Protein AF-A0AAX3EG12-F1 (afdb_monomer_lite)

Structure (mmCIF, N/CA/C/O backbone):
data_AF-A0AAX3EG12-F1
#
_entry.id   AF-A0AAX3EG12-F1
#
loop_
_atom_site.group_PDB
_atom_site.id
_atom_site.type_symbol
_atom_site.label_atom_id
_atom_site.label_alt_id
_atom_site.label_comp_id
_atom_site.label_asym_id
_atom_site.label_entity_id
_atom_site.label_seq_id
_atom_site.pdbx_PDB_ins_code
_atom_site.Cartn_x
_atom_site.Cartn_y
_atom_site.Cartn_z
_atom_site.occupancy
_atom_site.B_iso_or_equiv
_atom_site.auth_seq_id
_atom_site.auth_comp_id
_atom_site.auth_asym_id
_atom_site.auth_atom_id
_atom_site.pdbx_PDB_model_num
ATOM 1 N N . MET A 1 1 ? -74.684 -65.378 110.379 1.00 29.39 1 MET A N 1
ATOM 2 C CA . MET A 1 1 ? -74.566 -65.754 108.962 1.00 29.39 1 MET A CA 1
ATOM 3 C C . MET A 1 1 ? -74.438 -64.482 108.146 1.00 29.39 1 MET A C 1
ATOM 5 O O . MET A 1 1 ? -75.342 -63.662 108.173 1.00 29.39 1 MET A O 1
ATOM 9 N N . ASP A 1 2 ? -73.259 -64.365 107.542 1.00 30.59 2 ASP A N 1
ATOM 10 C CA . ASP A 1 2 ? -72.968 -63.877 106.191 1.00 30.59 2 ASP A CA 1
ATOM 11 C C . ASP A 1 2 ? -72.867 -62.386 105.816 1.00 30.59 2 ASP A C 1
ATOM 13 O O . ASP A 1 2 ? -73.639 -61.515 106.205 1.00 30.59 2 ASP A O 1
ATOM 17 N N . LEU A 1 3 ? -71.789 -62.188 105.045 1.00 34.06 3 LEU A N 1
ATOM 18 C CA . LEU A 1 3 ? -71.061 -61.022 104.549 1.00 34.06 3 LEU A CA 1
ATOM 19 C C . LEU A 1 3 ? -71.647 -60.371 103.269 1.00 34.06 3 LEU A C 1
ATOM 21 O O . LEU A 1 3 ? -72.120 -61.077 102.389 1.00 34.06 3 LEU A O 1
ATOM 25 N N . ILE A 1 4 ? -71.415 -59.045 103.166 1.00 44.19 4 ILE A N 1
ATOM 26 C CA . ILE A 1 4 ? -70.932 -58.209 102.023 1.00 44.19 4 ILE A CA 1
ATOM 27 C C . ILE A 1 4 ? -71.766 -58.130 100.710 1.00 44.19 4 ILE A C 1
ATOM 29 O O . ILE A 1 4 ? -72.061 -59.142 100.095 1.00 44.19 4 ILE A O 1
ATOM 33 N N . VAL A 1 5 ? -72.049 -56.904 100.215 1.00 36.41 5 VAL A N 1
ATOM 34 C CA . VAL A 1 5 ? -71.423 -56.201 99.045 1.00 36.41 5 VAL A CA 1
ATOM 35 C C . VAL A 1 5 ? -72.085 -54.815 98.844 1.00 36.41 5 VAL A C 1
ATOM 37 O O . VAL A 1 5 ? -73.297 -54.663 98.958 1.00 36.41 5 VAL A O 1
ATOM 40 N N . CYS A 1 6 ? -71.251 -53.807 98.559 1.00 49.12 6 CYS A N 1
ATOM 41 C CA . CYS A 1 6 ? -71.551 -52.395 98.291 1.00 49.12 6 CYS A CA 1
ATOM 42 C C . CYS A 1 6 ? -72.374 -52.122 97.011 1.00 49.12 6 CYS A C 1
ATOM 44 O O . CYS A 1 6 ? -72.254 -52.843 96.025 1.00 49.12 6 CYS A O 1
ATOM 46 N N . GLY A 1 7 ? -73.081 -50.984 96.980 1.00 33.88 7 GLY A N 1
ATOM 47 C CA . GLY A 1 7 ? -73.606 -50.357 95.759 1.00 33.88 7 GLY A CA 1
ATOM 48 C C . GLY A 1 7 ? -73.860 -48.859 95.973 1.00 33.88 7 GLY A C 1
ATOM 49 O O . GLY A 1 7 ? -74.719 -48.483 96.763 1.00 33.88 7 GLY A O 1
ATOM 50 N N . GLU A 1 8 ? -73.056 -48.021 95.322 1.00 47.91 8 GLU A N 1
ATOM 51 C CA . GLU A 1 8 ? -72.995 -46.555 95.424 1.00 47.91 8 GLU A CA 1
ATOM 52 C C . GLU A 1 8 ? -74.201 -45.843 94.776 1.00 47.91 8 GLU A C 1
ATOM 54 O O . GLU A 1 8 ? -74.628 -46.257 93.703 1.00 47.91 8 GLU A O 1
ATOM 59 N N . ALA A 1 9 ? -74.686 -44.731 95.361 1.00 37.69 9 ALA A N 1
ATOM 60 C CA . ALA A 1 9 ? -75.048 -43.491 94.641 1.00 37.69 9 ALA A CA 1
ATOM 61 C C . ALA A 1 9 ? -75.643 -42.401 95.563 1.00 37.69 9 ALA A C 1
ATOM 63 O O . ALA A 1 9 ? -76.529 -42.656 96.372 1.00 37.69 9 ALA A O 1
ATOM 64 N N . LEU A 1 10 ? -75.203 -41.160 95.314 1.00 37.22 10 LEU A N 1
ATOM 65 C CA . LEU A 1 10 ? -75.724 -39.859 95.768 1.00 37.22 10 LEU A CA 1
ATOM 66 C C . LEU A 1 10 ? -75.307 -39.314 97.151 1.00 37.22 10 LEU A C 1
ATOM 68 O O . LEU A 1 10 ? -76.121 -38.922 97.982 1.00 37.22 10 LEU A O 1
ATOM 72 N N . TRP A 1 11 ? -73.997 -39.133 97.326 1.00 37.66 11 TRP A N 1
ATOM 73 C CA . TRP A 1 11 ? -73.447 -38.085 98.192 1.00 37.66 11 TRP A CA 1
ATOM 74 C C . TRP A 1 11 ? -73.064 -36.871 97.333 1.00 37.66 11 TRP A C 1
ATOM 76 O O . TRP A 1 11 ? -72.016 -36.868 96.693 1.00 37.66 11 TRP A O 1
ATOM 86 N N . ILE A 1 12 ? -73.896 -35.827 97.317 1.00 40.25 12 ILE A N 1
ATOM 87 C CA . ILE A 1 12 ? -73.492 -34.481 96.877 1.00 40.25 12 ILE A CA 1
ATOM 88 C C . ILE A 1 12 ? -73.656 -33.573 98.094 1.00 40.25 12 ILE A C 1
ATOM 90 O O . ILE A 1 12 ? -74.728 -33.034 98.353 1.00 40.25 12 ILE A O 1
ATOM 94 N N . SER A 1 13 ? -72.598 -33.469 98.897 1.00 43.72 13 SER A N 1
ATOM 95 C CA . SER A 1 13 ? -72.499 -32.458 99.944 1.00 43.72 13 SER A CA 1
ATOM 96 C C . SER A 1 13 ? -72.138 -31.111 99.310 1.00 43.72 13 SER A C 1
ATOM 98 O O . SER A 1 13 ? -71.388 -31.041 98.337 1.00 43.72 13 SER A O 1
ATOM 100 N N . CYS A 1 14 ? -72.655 -30.017 99.871 1.00 47.66 14 CYS A N 1
ATOM 101 C CA . CYS A 1 14 ? -72.509 -28.644 99.370 1.00 47.66 14 CYS A CA 1
ATOM 102 C C . CYS A 1 14 ? -71.057 -28.134 99.184 1.00 47.66 14 CYS A C 1
ATOM 104 O O . CYS A 1 14 ? -70.872 -27.019 98.704 1.00 47.66 14 CYS A O 1
ATOM 106 N N . GLY A 1 15 ? -70.027 -28.913 99.539 1.00 49.75 15 GLY A N 1
ATOM 107 C CA . GLY A 1 15 ? -68.614 -28.552 99.374 1.00 49.75 15 GLY A CA 1
ATOM 108 C C . GLY A 1 15 ? -67.999 -28.947 98.024 1.00 49.75 15 GLY A C 1
ATOM 109 O O . GLY A 1 15 ? -67.157 -28.217 97.503 1.00 49.75 15 GLY A O 1
ATOM 110 N N . THR A 1 16 ? -68.429 -30.055 97.409 1.00 53.25 16 THR A N 1
ATOM 111 C CA . THR A 1 16 ? -67.869 -30.524 96.123 1.00 53.25 16 THR A CA 1
ATOM 112 C C . THR A 1 16 ? -68.337 -29.691 94.936 1.00 53.25 16 THR A C 1
ATOM 114 O O . THR A 1 16 ? -67.589 -29.528 93.977 1.00 53.25 16 THR A O 1
ATOM 117 N N . TRP A 1 17 ? -69.529 -29.093 95.012 1.00 52.09 17 TRP A N 1
ATOM 118 C CA . TRP A 1 17 ? -70.040 -28.210 93.961 1.00 52.09 17 TRP A CA 1
ATOM 119 C C . TRP A 1 17 ? -69.199 -26.932 93.833 1.00 52.09 17 TRP A C 1
ATOM 121 O O . TRP A 1 17 ? -68.764 -26.585 92.740 1.00 52.09 17 TRP A O 1
ATOM 131 N N . VAL A 1 18 ? -68.879 -26.270 94.951 1.00 53.31 18 VAL A N 1
ATOM 132 C CA . VAL A 1 18 ? -68.049 -25.049 94.955 1.00 53.31 18 VAL A CA 1
ATOM 133 C C . VAL A 1 18 ? -66.608 -25.349 94.526 1.00 53.31 18 VAL A C 1
ATOM 135 O O . VAL A 1 18 ? -66.025 -24.578 93.768 1.00 53.31 18 VAL A O 1
ATOM 138 N N . ALA A 1 19 ? -66.052 -26.496 94.933 1.00 54.53 19 ALA A N 1
ATOM 139 C CA . ALA A 1 19 ? -64.732 -26.943 94.484 1.00 54.53 19 ALA A CA 1
ATOM 140 C C . ALA A 1 19 ? -64.692 -27.244 92.971 1.00 54.53 19 ALA A C 1
ATOM 142 O O . ALA A 1 19 ? -63.722 -26.891 92.301 1.00 54.53 19 ALA A O 1
ATOM 143 N N . MET A 1 20 ? -65.763 -27.824 92.413 1.00 57.31 20 MET A N 1
ATOM 144 C CA . MET A 1 20 ? -65.896 -28.061 90.972 1.00 57.31 20 MET A CA 1
ATOM 145 C C . MET A 1 20 ? -65.981 -26.743 90.190 1.00 57.31 20 MET A C 1
ATOM 147 O O . MET A 1 20 ? -65.304 -26.594 89.173 1.00 57.31 20 MET A O 1
ATOM 151 N N . TRP A 1 21 ? -66.749 -25.760 90.672 1.00 56.12 21 TRP A N 1
ATOM 152 C CA . TRP A 1 21 ? -66.841 -24.442 90.035 1.00 56.12 21 TRP A CA 1
ATOM 153 C C . TRP A 1 21 ? -65.531 -23.652 90.124 1.00 56.12 21 TRP A C 1
ATOM 155 O O . TRP A 1 21 ? -65.115 -23.096 89.112 1.00 56.12 21 TRP A O 1
ATOM 165 N N . ASN A 1 22 ? -64.828 -23.668 91.261 1.00 56.59 22 ASN A N 1
ATOM 166 C CA . ASN A 1 22 ? -63.519 -23.013 91.380 1.00 56.59 22 ASN A CA 1
ATOM 167 C C . ASN A 1 22 ? -62.478 -23.623 90.429 1.00 56.59 22 ASN A C 1
ATOM 169 O O . ASN A 1 22 ? -61.824 -22.880 89.702 1.00 56.59 22 ASN A O 1
ATOM 173 N N . GLY A 1 23 ? -62.388 -24.956 90.341 1.00 56.09 23 GLY A N 1
ATOM 174 C CA . GLY A 1 23 ? -61.473 -25.614 89.397 1.00 56.09 23 GLY A CA 1
ATOM 175 C C . GLY A 1 23 ? -61.828 -25.358 87.925 1.00 56.09 23 GLY A C 1
ATOM 176 O O . GLY A 1 23 ? -60.944 -25.175 87.090 1.00 56.09 23 GLY A O 1
ATOM 177 N N . SER A 1 24 ? -63.122 -25.276 87.602 1.00 61.31 24 SER A N 1
ATOM 178 C CA . SER A 1 24 ? -63.602 -24.968 86.244 1.00 61.31 24 SER A CA 1
ATOM 179 C C . SER A 1 24 ? -63.305 -23.522 85.841 1.00 61.31 24 SER A C 1
ATOM 181 O O . SER A 1 24 ? -62.919 -23.260 84.702 1.00 61.31 24 SER A O 1
ATOM 183 N N . ILE A 1 25 ? -63.472 -22.582 86.776 1.00 63.88 25 ILE A N 1
ATOM 184 C CA . ILE A 1 25 ? -63.193 -21.157 86.570 1.00 63.88 25 ILE A CA 1
ATOM 185 C C . ILE A 1 25 ? -61.685 -20.932 86.434 1.00 63.88 25 ILE A C 1
ATOM 187 O O . ILE A 1 25 ? -61.266 -20.239 85.511 1.00 63.88 25 ILE A O 1
ATOM 191 N N . GLU A 1 26 ? -60.857 -21.556 87.272 1.00 58.25 26 GLU A N 1
ATOM 192 C CA . GLU A 1 26 ? -59.395 -21.476 87.156 1.00 58.25 26 GLU A CA 1
ATOM 193 C C . GLU A 1 26 ? -58.883 -22.077 85.843 1.00 58.25 26 GLU A C 1
ATOM 195 O O . GLU A 1 26 ? -58.022 -21.482 85.195 1.00 58.25 26 GLU A O 1
ATOM 200 N N . ALA A 1 27 ? -59.452 -23.198 85.391 1.00 64.44 27 ALA A N 1
ATOM 201 C CA . ALA A 1 27 ? -59.114 -23.787 84.097 1.00 64.44 27 ALA A CA 1
ATOM 202 C C . ALA A 1 27 ? -59.520 -22.879 82.921 1.00 64.44 27 ALA A C 1
ATOM 204 O O . ALA A 1 27 ? -58.746 -22.711 81.976 1.00 64.44 27 ALA A O 1
ATOM 205 N N . LEU A 1 28 ? -60.697 -22.246 82.987 1.00 66.88 28 LEU A N 1
ATOM 206 C CA . LEU A 1 28 ? -61.162 -21.286 81.978 1.00 66.88 28 LEU A CA 1
ATOM 207 C C . LEU A 1 28 ? -60.297 -20.023 81.936 1.00 66.88 28 LEU A C 1
ATOM 209 O O . LEU A 1 28 ? -59.909 -19.574 80.856 1.00 66.88 28 LEU A O 1
ATOM 213 N N . VAL A 1 29 ? -59.962 -19.464 83.098 1.00 72.06 29 VAL A N 1
ATOM 214 C CA . VAL A 1 29 ? -59.101 -18.279 83.208 1.00 72.06 29 VAL A CA 1
ATOM 215 C C . VAL A 1 29 ? -57.675 -18.616 82.765 1.00 72.06 29 VAL A C 1
ATOM 217 O O . VAL A 1 29 ? -57.086 -17.866 81.987 1.00 72.06 29 VAL A O 1
ATOM 220 N N . GLY A 1 30 ? -57.141 -19.770 83.167 1.00 68.12 30 GLY A N 1
ATOM 221 C CA . GLY A 1 30 ? -55.834 -20.263 82.732 1.00 68.12 30 GLY A CA 1
ATOM 222 C C . GLY A 1 30 ? -55.757 -20.469 81.218 1.00 68.12 30 GLY A C 1
ATOM 223 O O . GLY A 1 30 ? -54.801 -20.020 80.583 1.00 68.12 30 GLY A O 1
ATOM 224 N N . ALA A 1 31 ? -56.793 -21.056 80.613 1.00 68.75 31 ALA A N 1
ATOM 225 C CA . ALA A 1 31 ? -56.890 -21.220 79.164 1.00 68.75 31 ALA A CA 1
ATOM 226 C C . ALA A 1 31 ? -56.989 -19.873 78.430 1.00 68.75 31 ALA A C 1
ATOM 228 O O . ALA A 1 31 ? -56.333 -19.683 77.404 1.00 68.75 31 ALA A O 1
ATOM 229 N N . ALA A 1 32 ? -57.750 -18.912 78.963 1.00 71.56 32 ALA A N 1
ATOM 230 C CA . ALA A 1 32 ? -57.877 -17.578 78.380 1.00 71.56 32 ALA A CA 1
ATOM 231 C C . ALA A 1 32 ? -56.553 -16.793 78.424 1.00 71.56 32 ALA A C 1
ATOM 233 O O . ALA A 1 32 ? -56.163 -16.176 77.430 1.00 71.56 32 ALA A O 1
ATOM 234 N N . VAL A 1 33 ? -55.822 -16.856 79.542 1.00 77.31 33 VAL A N 1
ATOM 235 C CA . VAL A 1 33 ? -54.507 -16.210 79.692 1.00 77.31 33 VAL A CA 1
ATOM 236 C C . VAL A 1 33 ? -53.462 -16.878 78.794 1.00 77.31 33 VAL A C 1
ATOM 238 O O . VAL A 1 33 ? -52.695 -16.179 78.128 1.00 77.31 33 VAL A O 1
ATOM 241 N N . ALA A 1 34 ? -53.461 -18.211 78.704 1.00 71.50 34 ALA A N 1
ATOM 242 C CA . ALA A 1 34 ? -52.577 -18.947 77.804 1.00 71.50 34 ALA A CA 1
ATOM 243 C C . ALA A 1 34 ? -52.859 -18.612 76.330 1.00 71.50 34 ALA A C 1
ATOM 245 O O . ALA A 1 34 ? -51.932 -18.302 75.581 1.00 71.50 34 ALA A O 1
ATOM 246 N N . ALA A 1 35 ? -54.130 -18.582 75.919 1.00 74.69 35 ALA A N 1
ATOM 247 C CA . ALA A 1 35 ? -54.524 -18.193 74.567 1.00 74.69 35 ALA A CA 1
ATOM 248 C C . ALA A 1 35 ? -54.106 -16.750 74.244 1.00 74.69 35 ALA A C 1
ATOM 250 O O . ALA A 1 35 ? -53.549 -16.488 73.176 1.00 74.69 35 ALA A O 1
ATOM 251 N N . PHE A 1 36 ? -54.297 -15.815 75.178 1.00 79.50 36 PHE A N 1
ATOM 252 C CA . PHE A 1 36 ? -53.853 -14.430 75.018 1.00 79.50 36 PHE A CA 1
ATOM 253 C C . PHE A 1 36 ? -52.327 -14.321 74.873 1.00 79.50 36 PHE A C 1
ATOM 255 O O . PHE A 1 36 ? -51.838 -13.607 73.992 1.00 79.50 36 PHE A O 1
ATOM 262 N N . ALA A 1 37 ? -51.568 -15.058 75.689 1.00 76.88 37 ALA A N 1
ATOM 263 C CA . ALA A 1 37 ? -50.111 -15.100 75.612 1.00 76.88 37 ALA A CA 1
ATOM 264 C C . ALA A 1 37 ? -49.627 -15.662 74.265 1.00 76.88 37 ALA A C 1
ATOM 266 O O . ALA A 1 37 ? -48.759 -15.051 73.643 1.00 76.88 37 ALA A O 1
ATOM 267 N N . ILE A 1 38 ? -50.233 -16.753 73.782 1.00 77.00 38 ILE A N 1
ATOM 268 C CA . ILE A 1 38 ? -49.934 -17.376 72.481 1.00 77.00 38 ILE A CA 1
ATOM 269 C C . ILE A 1 38 ? -50.240 -16.415 71.323 1.00 77.00 38 ILE A C 1
ATOM 271 O O . ILE A 1 38 ? -49.424 -16.236 70.420 1.00 77.00 38 ILE A O 1
ATOM 275 N N . VAL A 1 39 ? -51.388 -15.735 71.341 1.00 80.12 39 VAL A N 1
ATOM 276 C CA . VAL A 1 39 ? -51.741 -14.764 70.291 1.00 80.12 39 VAL A CA 1
ATOM 277 C C . VAL A 1 39 ? -50.759 -13.590 70.278 1.00 80.12 39 VAL A C 1
ATOM 279 O O . VAL A 1 39 ? -50.332 -13.142 69.206 1.00 80.12 39 VAL A O 1
ATOM 282 N N . LYS A 1 40 ? -50.370 -13.093 71.458 1.00 81.94 40 LYS A N 1
ATOM 283 C CA . LYS A 1 40 ? -49.404 -11.999 71.589 1.00 81.94 40 LYS A CA 1
ATOM 284 C C . LYS A 1 40 ? -48.021 -12.420 71.091 1.00 81.94 40 LYS A C 1
ATOM 286 O O . LYS A 1 40 ? -47.425 -11.676 70.312 1.00 81.94 40 LYS A O 1
ATOM 291 N N . THR A 1 41 ? -47.519 -13.599 71.459 1.00 76.81 41 THR A N 1
ATOM 292 C CA . THR A 1 41 ? -46.217 -14.092 70.978 1.00 76.81 41 THR A CA 1
ATOM 293 C C . THR A 1 41 ? -46.218 -14.340 69.473 1.00 76.81 41 THR A C 1
ATOM 295 O O . THR A 1 41 ? -45.292 -13.878 68.809 1.00 76.81 41 THR A O 1
ATOM 298 N N . ILE A 1 42 ? -47.272 -14.934 68.902 1.00 79.88 42 ILE A N 1
ATOM 299 C CA . ILE A 1 42 ? -47.390 -15.143 67.446 1.00 79.88 42 ILE A CA 1
ATOM 300 C C . ILE A 1 42 ? -47.385 -13.807 66.692 1.00 79.88 42 ILE A C 1
ATOM 302 O O . ILE A 1 42 ? -46.650 -13.659 65.716 1.00 79.88 42 ILE A O 1
ATOM 306 N N . ARG A 1 43 ? -48.156 -12.804 67.142 1.00 75.81 43 ARG A N 1
ATOM 307 C CA . ARG A 1 43 ? -48.130 -11.457 66.532 1.00 75.81 43 ARG A CA 1
ATOM 308 C C . ARG A 1 43 ? -46.745 -10.821 66.606 1.00 75.81 43 ARG A C 1
ATOM 310 O O . ARG A 1 43 ? -46.299 -10.210 65.640 1.00 75.81 43 ARG A O 1
ATOM 317 N N . THR A 1 44 ? -46.063 -10.984 67.736 1.00 77.69 44 THR A N 1
ATOM 318 C CA . THR A 1 44 ? -44.745 -10.379 67.965 1.00 77.69 44 THR A CA 1
ATOM 319 C C . THR A 1 44 ? -43.678 -11.046 67.094 1.00 77.69 44 THR A C 1
ATOM 321 O O . THR A 1 44 ? -42.914 -10.351 66.428 1.00 77.69 44 THR A O 1
ATOM 324 N N . GLN A 1 45 ? -43.677 -12.381 67.008 1.00 75.44 45 GLN A N 1
ATOM 325 C CA . GLN A 1 45 ? -42.799 -13.124 66.102 1.00 75.44 45 GLN A CA 1
ATOM 326 C C . GLN A 1 45 ? -43.070 -12.776 64.639 1.00 75.44 45 GLN A C 1
ATOM 328 O O . GLN A 1 45 ? -42.127 -12.539 63.894 1.00 75.44 45 GLN A O 1
ATOM 333 N N . ARG A 1 46 ? -44.338 -12.667 64.225 1.00 77.62 46 ARG A N 1
ATOM 334 C CA . ARG A 1 46 ? -44.695 -12.313 62.843 1.00 77.62 46 ARG A CA 1
ATOM 335 C C . ARG A 1 46 ? -44.175 -10.929 62.446 1.00 77.62 46 ARG A C 1
ATOM 337 O O . ARG A 1 46 ? -43.634 -10.789 61.353 1.00 77.62 46 ARG A O 1
ATOM 344 N N . ASN A 1 47 ? -44.272 -9.943 63.340 1.00 78.56 47 ASN A N 1
ATOM 345 C CA . ASN A 1 47 ? -43.727 -8.605 63.102 1.00 78.56 47 ASN A CA 1
ATOM 346 C C . ASN A 1 47 ? -42.193 -8.628 62.990 1.00 78.56 47 ASN A C 1
ATOM 348 O O . ASN A 1 47 ? -41.637 -8.021 62.078 1.00 78.56 47 ASN A O 1
ATOM 352 N N . LEU A 1 48 ? -41.506 -9.369 63.867 1.00 78.56 48 LEU A N 1
ATOM 353 C CA . LEU A 1 48 ? -40.047 -9.517 63.810 1.00 78.56 48 LEU A CA 1
ATOM 354 C C . LEU A 1 48 ? -39.589 -10.239 62.533 1.00 78.56 48 LEU A C 1
ATOM 356 O O . LEU A 1 48 ? -38.658 -9.778 61.876 1.00 78.56 48 LEU A O 1
ATOM 360 N N . PHE A 1 49 ? -40.277 -11.310 62.129 1.00 77.94 49 PHE A N 1
ATOM 361 C CA . PHE A 1 49 ? -39.996 -12.026 60.882 1.00 77.94 49 PHE A CA 1
ATOM 362 C C . PHE A 1 49 ? -40.209 -11.148 59.645 1.00 77.94 49 PHE A C 1
ATOM 364 O O . PHE A 1 49 ? -39.404 -11.199 58.719 1.00 77.94 49 PHE A O 1
ATOM 371 N N . GLN A 1 50 ? -41.253 -10.315 59.614 1.00 76.81 50 GLN A N 1
ATOM 372 C CA . GLN A 1 50 ? -41.479 -9.386 58.501 1.00 76.81 50 GLN A CA 1
ATOM 373 C C . GLN A 1 50 ? -40.374 -8.329 58.388 1.00 76.81 50 GLN A C 1
ATOM 375 O O . GLN A 1 50 ? -39.940 -8.020 57.278 1.00 76.81 50 GLN A O 1
ATOM 380 N N . ILE A 1 51 ? -39.888 -7.811 59.519 1.00 79.31 51 ILE A N 1
ATOM 381 C CA . ILE A 1 51 ? -38.764 -6.864 59.547 1.00 79.31 51 ILE A CA 1
ATOM 382 C C . ILE A 1 51 ? -37.474 -7.546 59.072 1.00 79.31 51 ILE A C 1
ATOM 384 O O . ILE A 1 51 ? -36.749 -6.984 58.256 1.00 79.31 51 ILE A O 1
ATOM 388 N N . GLN A 1 52 ? -37.204 -8.777 59.510 1.00 78.25 52 GLN A N 1
ATOM 389 C CA . GLN A 1 52 ? -36.026 -9.527 59.063 1.00 78.25 52 GLN A CA 1
ATOM 390 C C . GLN A 1 52 ? -36.077 -9.857 57.567 1.00 78.25 52 GLN A C 1
ATOM 392 O O . GLN A 1 52 ? -35.073 -9.720 56.869 1.00 78.25 52 GLN A O 1
ATOM 397 N N . LEU A 1 53 ? -37.242 -10.258 57.049 1.00 77.56 53 LEU A N 1
ATOM 398 C CA . LEU A 1 53 ? -37.415 -10.545 55.626 1.00 77.56 53 LEU A CA 1
ATOM 399 C C . LEU A 1 53 ? -37.211 -9.292 54.767 1.00 77.56 53 LEU A C 1
ATOM 401 O O . LEU A 1 53 ? -36.543 -9.378 53.739 1.00 77.56 53 LEU A O 1
ATOM 405 N N . SER A 1 54 ? -37.721 -8.129 55.185 1.00 78.38 54 SER A N 1
ATOM 406 C CA . SER A 1 54 ? -37.538 -6.881 54.431 1.00 78.38 54 SER A CA 1
ATOM 407 C C . SER A 1 54 ? -36.092 -6.376 54.471 1.00 78.38 54 SER A C 1
ATOM 409 O O . SER A 1 54 ? -35.567 -5.929 53.448 1.00 78.38 54 SER A O 1
ATOM 411 N N . GLN A 1 55 ? -35.403 -6.517 55.606 1.00 80.94 55 GLN A N 1
ATOM 412 C CA . GLN A 1 55 ? -33.976 -6.198 55.729 1.00 80.94 55 GLN A CA 1
ATOM 413 C C . GLN A 1 55 ? -33.110 -7.121 54.863 1.00 80.94 55 GLN A C 1
ATOM 415 O O . GLN A 1 55 ? -32.240 -6.648 54.135 1.00 80.94 55 GLN A O 1
ATOM 420 N N . ASN A 1 56 ? -33.388 -8.426 54.860 1.00 80.62 56 ASN A N 1
ATOM 421 C CA . ASN A 1 56 ? -32.656 -9.376 54.019 1.00 80.62 56 ASN A CA 1
ATOM 422 C C . ASN A 1 56 ? -32.935 -9.154 52.526 1.00 80.62 56 ASN A C 1
ATOM 424 O O . ASN A 1 56 ? -32.022 -9.225 51.701 1.00 80.62 56 ASN A O 1
ATOM 428 N N . TYR A 1 57 ? -34.178 -8.841 52.162 1.00 77.94 57 TYR A N 1
ATOM 429 C CA . TYR A 1 57 ? -34.549 -8.555 50.778 1.00 77.94 57 TYR A CA 1
ATOM 430 C C . TYR A 1 57 ? -33.870 -7.284 50.250 1.00 77.94 57 TYR A C 1
ATOM 432 O O . TYR A 1 57 ? -33.291 -7.282 49.166 1.00 77.94 57 TYR A O 1
ATOM 440 N N . THR A 1 58 ? -33.861 -6.209 51.038 1.00 85.06 58 THR A N 1
ATOM 441 C CA . THR A 1 58 ? -33.185 -4.958 50.654 1.00 85.06 58 THR A CA 1
ATOM 442 C C . THR A 1 58 ? -31.665 -5.128 50.582 1.00 85.06 58 THR A C 1
ATOM 444 O O . THR A 1 58 ? -31.043 -4.669 49.623 1.00 85.06 58 THR A O 1
ATOM 447 N N . ALA A 1 59 ? -31.058 -5.857 51.525 1.00 82.88 59 ALA A N 1
ATOM 448 C CA . ALA A 1 59 ? -29.625 -6.156 51.504 1.00 82.88 59 ALA A CA 1
ATOM 449 C C . ALA A 1 59 ? -29.212 -7.002 50.284 1.00 82.88 59 ALA A C 1
ATOM 451 O O . ALA A 1 59 ? -28.188 -6.722 49.657 1.00 82.88 59 ALA A O 1
ATOM 452 N N . THR A 1 60 ? -30.015 -8.003 49.909 1.00 85.00 60 THR A N 1
ATOM 453 C CA . THR A 1 60 ? -29.747 -8.850 48.732 1.00 85.00 60 THR A CA 1
ATOM 454 C C . THR A 1 60 ? -29.925 -8.094 47.419 1.00 85.00 60 THR A C 1
ATOM 456 O O . THR A 1 60 ? -29.071 -8.222 46.544 1.00 85.00 60 THR A O 1
ATOM 459 N N . GLN A 1 61 ? -30.947 -7.242 47.291 1.00 85.56 61 GLN A N 1
ATOM 460 C CA . GLN A 1 61 ? -31.103 -6.391 46.106 1.00 85.56 61 GLN A CA 1
ATOM 461 C C . GLN A 1 61 ? -29.949 -5.400 45.938 1.00 85.56 61 GLN A C 1
ATOM 463 O O . GLN A 1 61 ? -29.449 -5.222 44.828 1.00 85.56 61 GLN A O 1
ATOM 468 N N . LEU A 1 62 ? -29.485 -4.780 47.028 1.00 86.12 62 LEU A N 1
ATOM 469 C CA . LEU A 1 62 ? -28.329 -3.882 46.986 1.00 86.12 62 LEU A CA 1
ATOM 470 C C . LEU A 1 62 ? -27.048 -4.627 46.590 1.00 86.12 62 LEU A C 1
ATOM 472 O O . LEU A 1 62 ? -26.254 -4.105 45.807 1.00 86.12 62 LEU A O 1
ATOM 476 N N . ALA A 1 63 ? -26.848 -5.845 47.098 1.00 88.44 63 ALA A N 1
ATOM 477 C CA . ALA A 1 63 ? -25.713 -6.681 46.720 1.00 88.44 63 ALA A CA 1
ATOM 478 C C . ALA A 1 63 ? -25.765 -7.093 45.238 1.00 88.44 63 ALA A C 1
ATOM 480 O O . ALA A 1 63 ? -24.741 -7.031 44.556 1.00 88.44 63 ALA A O 1
ATOM 481 N N . ASP A 1 64 ? -26.943 -7.460 44.725 1.00 90.81 64 ASP A N 1
ATOM 482 C CA . ASP A 1 64 ? -27.132 -7.833 43.319 1.00 90.81 64 ASP A CA 1
ATOM 483 C C . ASP A 1 64 ? -26.939 -6.634 42.377 1.00 90.81 64 ASP A C 1
ATOM 485 O O . ASP A 1 64 ? -26.226 -6.731 41.376 1.00 90.81 64 ASP A O 1
ATOM 489 N N . HIS A 1 65 ? -27.469 -5.460 42.738 1.00 87.06 65 HIS A N 1
ATOM 490 C CA . HIS A 1 65 ? -27.223 -4.226 41.990 1.00 87.06 65 HIS A CA 1
ATOM 491 C C . HIS A 1 65 ? -25.739 -3.868 41.937 1.00 87.06 65 HIS A C 1
ATOM 493 O O . HIS A 1 65 ? -25.236 -3.544 40.862 1.00 87.06 65 HIS A O 1
ATOM 499 N N . ARG A 1 66 ? -25.015 -3.964 43.060 1.00 90.19 66 ARG A N 1
ATOM 500 C CA . ARG A 1 66 ? -23.565 -3.710 43.084 1.00 90.19 66 ARG A CA 1
ATOM 501 C C . ARG A 1 66 ? -22.807 -4.678 42.182 1.00 90.19 66 ARG A C 1
ATOM 503 O O . ARG A 1 66 ? -21.961 -4.230 41.421 1.00 90.19 66 ARG A O 1
ATOM 510 N N . ARG A 1 67 ? -23.139 -5.974 42.216 1.00 91.50 67 ARG A N 1
ATOM 511 C CA . ARG A 1 67 ? -22.518 -6.978 41.334 1.00 91.50 67 ARG A CA 1
ATOM 512 C C . ARG A 1 67 ? -22.762 -6.678 39.860 1.00 91.50 67 ARG A C 1
ATOM 514 O O . ARG A 1 67 ? -21.825 -6.752 39.079 1.00 91.50 67 ARG A O 1
ATOM 521 N N . LYS A 1 68 ? -23.990 -6.311 39.484 1.00 91.00 68 LYS A N 1
ATOM 522 C CA . LYS A 1 68 ? -24.328 -5.942 38.099 1.00 91.00 68 LYS A CA 1
ATOM 523 C C . LYS A 1 68 ? -23.584 -4.693 37.638 1.00 91.00 68 LYS A C 1
ATOM 525 O O . LYS A 1 68 ? -23.071 -4.676 36.527 1.00 91.00 68 LYS A O 1
ATOM 530 N N . VAL A 1 69 ? -23.501 -3.670 38.489 1.00 93.81 69 VAL A N 1
ATOM 531 C CA . VAL A 1 69 ? -22.737 -2.451 38.188 1.00 93.81 69 VAL A CA 1
ATOM 532 C C . VAL A 1 69 ? -21.252 -2.772 38.017 1.00 93.81 69 VAL A C 1
ATOM 534 O O . VAL A 1 69 ? -20.646 -2.305 37.060 1.00 93.81 69 VAL A O 1
ATOM 537 N N . GLU A 1 70 ? -20.677 -3.593 38.895 1.00 92.31 70 GLU A N 1
ATOM 538 C CA . GLU A 1 70 ? -19.270 -3.996 38.805 1.00 92.31 70 GLU A CA 1
ATOM 539 C C . GLU A 1 70 ? -18.990 -4.820 37.541 1.00 92.31 70 GLU A C 1
ATOM 541 O O . GLU A 1 70 ? -18.025 -4.557 36.829 1.00 92.31 70 GLU A O 1
ATOM 546 N N . LEU A 1 71 ? -19.871 -5.768 37.210 1.00 92.69 71 LEU A N 1
ATOM 547 C CA . LEU A 1 71 ? -19.762 -6.576 35.996 1.00 92.69 71 LEU A CA 1
ATOM 548 C C . LEU A 1 71 ? -19.871 -5.717 34.732 1.00 92.69 71 LEU A C 1
ATOM 550 O O . LEU A 1 71 ? -19.096 -5.903 33.799 1.00 92.69 71 LEU A O 1
ATOM 554 N N . ASN A 1 72 ? -20.804 -4.762 34.701 1.00 94.00 72 ASN A N 1
ATOM 555 C CA . ASN A 1 72 ? -20.942 -3.846 33.570 1.00 94.00 72 ASN A CA 1
ATOM 556 C C . ASN A 1 72 ? -19.683 -2.994 33.388 1.00 94.00 72 ASN A C 1
ATOM 558 O O . ASN A 1 72 ? -19.208 -2.874 32.265 1.00 94.00 72 ASN A O 1
ATOM 562 N N . LYS A 1 73 ? -19.090 -2.492 34.479 1.00 93.50 73 LYS A N 1
ATOM 563 C CA . LYS A 1 73 ? -17.807 -1.775 34.420 1.00 93.50 73 LYS A CA 1
ATOM 564 C C . LYS A 1 73 ? -16.682 -2.649 33.867 1.00 93.50 73 LYS A C 1
ATOM 566 O O . LYS A 1 73 ? -15.893 -2.182 33.054 1.00 93.50 73 LYS A O 1
ATOM 571 N N . GLN A 1 74 ? -16.606 -3.914 34.282 1.00 92.12 74 GLN A N 1
ATOM 572 C CA . GLN A 1 74 ? -15.608 -4.854 33.758 1.00 92.12 74 GLN A CA 1
ATOM 573 C C . GLN A 1 74 ? -15.815 -5.138 32.267 1.00 92.12 74 GLN A C 1
ATOM 575 O O . GLN A 1 74 ? -14.844 -5.178 31.517 1.00 92.12 74 GLN A O 1
ATOM 580 N N . LEU A 1 75 ? -17.065 -5.304 31.825 1.00 91.94 75 LEU A N 1
ATOM 581 C CA . LEU A 1 75 ? -17.400 -5.495 30.413 1.00 91.94 75 LEU A CA 1
ATOM 582 C C . LEU A 1 75 ? -17.068 -4.262 29.570 1.00 91.94 75 LEU A C 1
ATOM 584 O O . LEU A 1 75 ? -16.576 -4.414 28.457 1.00 91.94 75 LEU A O 1
ATOM 588 N N . GLU A 1 76 ? -17.331 -3.057 30.076 1.00 92.19 76 GLU A N 1
ATOM 589 C CA . GLU A 1 76 ? -16.953 -1.806 29.411 1.00 92.19 76 GLU A CA 1
ATOM 590 C C . GLU A 1 76 ? -15.432 -1.701 29.272 1.00 92.19 76 GLU A C 1
ATOM 592 O O . GLU A 1 76 ? -14.943 -1.544 28.156 1.00 92.19 76 GLU A O 1
ATOM 597 N N . ALA A 1 77 ? -14.684 -1.926 30.355 1.00 90.44 77 ALA A N 1
ATOM 598 C CA . ALA A 1 77 ? -13.223 -1.916 30.322 1.00 90.44 77 ALA A CA 1
ATOM 599 C C . ALA A 1 77 ? -12.643 -2.980 29.368 1.00 90.44 77 ALA A C 1
ATOM 601 O O . ALA A 1 77 ? -11.716 -2.699 28.613 1.00 90.44 77 ALA A O 1
ATOM 602 N N . GLN A 1 78 ? -13.207 -4.194 29.347 1.00 90.50 78 GLN A N 1
ATOM 603 C CA . GLN A 1 78 ? -12.797 -5.234 28.396 1.00 90.50 78 GLN A CA 1
ATOM 604 C C . GLN A 1 78 ? -13.120 -4.861 26.948 1.00 90.50 78 GLN A C 1
ATOM 606 O O . GLN A 1 78 ? -12.333 -5.158 26.054 1.00 90.50 78 GLN A O 1
ATOM 611 N N . ARG A 1 79 ? -14.267 -4.225 26.688 1.00 93.38 79 ARG A N 1
ATOM 612 C CA . ARG A 1 79 ? -14.626 -3.766 25.339 1.00 93.38 79 ARG A CA 1
ATOM 613 C C . ARG A 1 79 ? -13.677 -2.688 24.845 1.00 93.38 79 ARG A C 1
ATOM 615 O O . ARG A 1 79 ? -13.297 -2.735 23.681 1.00 93.38 79 ARG A O 1
ATOM 622 N N . GLU A 1 80 ? -13.307 -1.747 25.707 1.00 91.44 80 GLU A N 1
ATOM 623 C CA . GLU A 1 80 ? -12.330 -0.707 25.380 1.00 91.44 80 GLU A CA 1
ATOM 624 C C . GLU A 1 80 ? -10.957 -1.310 25.069 1.00 91.44 80 GLU A C 1
ATOM 626 O O . GLU A 1 80 ? -10.373 -0.979 24.038 1.00 91.44 80 GLU A O 1
ATOM 631 N N . ASP A 1 81 ? -10.479 -2.247 25.894 1.00 91.50 81 ASP A N 1
ATOM 632 C CA . ASP A 1 81 ? -9.198 -2.928 25.669 1.00 91.50 81 ASP A CA 1
ATOM 633 C C . ASP A 1 81 ? -9.200 -3.739 24.362 1.00 91.50 81 ASP A C 1
ATOM 635 O O . ASP A 1 81 ? -8.304 -3.596 23.531 1.00 91.50 81 ASP A O 1
ATOM 639 N N . VAL A 1 82 ? -10.258 -4.518 24.106 1.00 92.12 82 VAL A N 1
ATOM 640 C CA . VAL A 1 82 ? -10.410 -5.269 22.848 1.00 92.12 82 VAL A CA 1
ATOM 641 C C . VAL A 1 82 ? -10.499 -4.328 21.646 1.00 92.12 82 VAL A C 1
ATOM 643 O O . VAL A 1 82 ? -9.882 -4.596 20.617 1.00 92.12 82 VAL A O 1
ATOM 646 N N . ALA A 1 83 ? -11.232 -3.217 21.747 1.00 93.00 83 ALA A N 1
ATOM 647 C CA . ALA A 1 83 ? -11.324 -2.237 20.668 1.00 93.00 83 ALA A CA 1
ATOM 648 C C . ALA A 1 83 ? -9.959 -1.603 20.362 1.00 93.00 83 ALA A C 1
ATOM 650 O O . ALA A 1 83 ? -9.609 -1.437 19.192 1.00 93.00 83 ALA A O 1
ATOM 651 N N . LEU A 1 84 ? -9.168 -1.301 21.395 1.00 91.75 84 LEU A N 1
ATOM 652 C CA . LEU A 1 84 ? -7.819 -0.764 21.243 1.00 91.75 84 LEU A CA 1
ATOM 653 C C . LEU A 1 84 ? -6.882 -1.795 20.602 1.00 91.75 84 LEU A C 1
ATOM 655 O O . LEU A 1 84 ? -6.170 -1.462 19.655 1.00 91.75 84 LEU A O 1
ATOM 659 N N . GLN A 1 85 ? -6.932 -3.055 21.039 1.00 91.31 85 GLN A N 1
ATOM 660 C CA . GLN A 1 85 ? -6.162 -4.147 20.434 1.00 91.31 85 GLN A CA 1
ATOM 661 C C . GLN A 1 85 ? -6.527 -4.360 18.960 1.00 91.31 85 GLN A C 1
ATOM 663 O O . GLN A 1 85 ? -5.635 -4.480 18.121 1.00 91.31 85 GLN A O 1
ATOM 668 N N . LEU A 1 86 ? -7.820 -4.350 18.623 1.00 91.88 86 LEU A N 1
ATOM 669 C CA . LEU A 1 86 ? -8.286 -4.462 17.239 1.00 91.88 86 LEU A CA 1
ATOM 670 C C . LEU A 1 86 ? -7.811 -3.284 16.384 1.00 91.88 86 LEU A C 1
ATOM 672 O O . LEU A 1 86 ? -7.409 -3.490 15.241 1.00 91.88 86 LEU A O 1
ATOM 676 N N . ALA A 1 87 ? -7.813 -2.065 16.927 1.00 92.25 87 ALA A N 1
ATOM 677 C CA . ALA A 1 87 ? -7.307 -0.890 16.223 1.00 92.25 87 ALA A CA 1
ATOM 678 C C . ALA A 1 87 ? -5.797 -0.991 15.947 1.00 92.25 87 ALA A C 1
ATOM 680 O O . ALA A 1 87 ? -5.355 -0.684 14.839 1.00 92.25 87 ALA A O 1
ATOM 681 N N . VAL A 1 88 ? -5.011 -1.470 16.919 1.00 91.94 88 VAL A N 1
ATOM 682 C CA . VAL A 1 88 ? -3.568 -1.708 16.748 1.00 91.94 88 VAL A CA 1
ATOM 683 C C . VAL A 1 88 ? -3.316 -2.786 15.694 1.00 91.94 88 VAL A C 1
ATOM 685 O O . VAL A 1 88 ? -2.563 -2.545 14.753 1.00 91.94 88 VAL A O 1
ATOM 688 N N . GLN A 1 89 ? -3.999 -3.931 15.782 1.00 90.56 89 GLN A N 1
ATOM 689 C CA . GLN A 1 89 ? -3.865 -5.016 14.804 1.00 90.56 89 GLN A CA 1
ATOM 690 C C . GLN A 1 89 ? -4.276 -4.582 13.395 1.00 90.56 89 GLN A C 1
ATOM 692 O O . GLN A 1 89 ? -3.603 -4.920 12.423 1.00 90.56 89 GLN A O 1
ATOM 697 N N . ALA A 1 90 ? -5.353 -3.805 13.264 1.00 89.38 90 ALA A N 1
ATOM 698 C CA . ALA A 1 90 ? -5.785 -3.270 11.978 1.00 89.38 90 ALA A CA 1
ATOM 699 C C . ALA A 1 90 ? -4.737 -2.318 11.378 1.00 89.38 90 ALA A C 1
ATOM 701 O O . ALA A 1 90 ? -4.456 -2.390 10.180 1.00 89.38 90 ALA A O 1
ATOM 702 N N . ALA A 1 91 ? -4.128 -1.461 12.204 1.00 88.00 91 ALA A N 1
ATOM 703 C CA . ALA A 1 91 ? -3.070 -0.555 11.769 1.00 88.00 91 ALA A CA 1
ATOM 704 C C . ALA A 1 91 ? -1.796 -1.308 11.353 1.00 88.00 91 ALA A C 1
ATOM 706 O O . ALA A 1 91 ? -1.186 -0.972 10.339 1.00 88.00 91 ALA A O 1
ATOM 707 N N . GLU A 1 92 ? -1.397 -2.340 12.097 1.00 88.94 92 GLU A N 1
ATOM 708 C CA . GLU A 1 92 ? -0.257 -3.195 11.746 1.00 88.94 92 GLU A CA 1
ATOM 709 C C . GLU A 1 92 ? -0.503 -3.970 10.448 1.00 88.94 92 GLU A C 1
ATOM 711 O O . GLU A 1 92 ? 0.356 -3.968 9.564 1.00 88.94 92 GLU A O 1
ATOM 716 N N . ALA A 1 93 ? -1.693 -4.552 10.287 1.00 89.88 93 ALA A N 1
ATOM 717 C CA . ALA A 1 93 ? -2.081 -5.255 9.069 1.00 89.88 93 ALA A CA 1
ATOM 718 C C . ALA A 1 93 ? -2.082 -4.327 7.844 1.00 89.88 93 ALA A C 1
ATOM 720 O O . ALA A 1 93 ? -1.589 -4.714 6.787 1.00 89.88 93 ALA A O 1
ATOM 721 N N . SER A 1 94 ? -2.580 -3.094 7.982 1.00 87.75 94 SER A N 1
ATOM 722 C CA . SER A 1 94 ? -2.534 -2.091 6.908 1.00 87.75 94 SER A CA 1
ATOM 723 C C . SER A 1 94 ? -1.094 -1.739 6.514 1.00 87.75 94 SER A C 1
ATOM 725 O O . SER A 1 94 ? -0.744 -1.824 5.338 1.00 87.75 94 SER A O 1
ATOM 727 N N . ARG A 1 95 ? -0.208 -1.475 7.489 1.00 88.94 95 ARG A N 1
ATOM 728 C CA . ARG A 1 95 ? 1.226 -1.235 7.219 1.00 88.94 95 ARG A CA 1
ATOM 729 C C . ARG A 1 95 ? 1.895 -2.418 6.525 1.00 88.94 95 ARG A C 1
ATOM 731 O O . ARG A 1 95 ? 2.789 -2.227 5.703 1.00 88.94 95 ARG A O 1
ATOM 738 N N . GLN A 1 96 ? 1.508 -3.643 6.872 1.00 90.94 96 GLN A N 1
ATOM 739 C CA . GLN A 1 96 ? 2.051 -4.835 6.231 1.00 90.94 96 GLN A CA 1
ATOM 740 C C . GLN A 1 96 ? 1.585 -4.955 4.775 1.00 90.94 96 GLN A C 1
ATOM 742 O O . GLN A 1 96 ? 2.425 -5.156 3.898 1.00 90.94 96 GLN A O 1
ATOM 747 N N . ARG A 1 97 ? 0.292 -4.746 4.499 1.00 90.25 97 ARG A N 1
ATOM 748 C CA . ARG A 1 97 ? -0.240 -4.734 3.125 1.00 90.25 97 ARG A CA 1
ATOM 749 C C . ARG A 1 97 ? 0.390 -3.636 2.270 1.00 90.25 97 ARG A C 1
ATOM 751 O O . ARG A 1 97 ? 0.715 -3.886 1.112 1.00 90.25 97 ARG A O 1
ATOM 758 N N . GLU A 1 98 ? 0.632 -2.458 2.846 1.00 91.06 98 GLU A N 1
ATOM 759 C CA . GLU A 1 98 ? 1.344 -1.368 2.170 1.00 91.06 98 GLU A CA 1
ATOM 760 C C . GLU A 1 98 ? 2.761 -1.803 1.757 1.00 91.06 98 GLU A C 1
ATOM 762 O O . GLU A 1 98 ? 3.148 -1.656 0.598 1.00 91.06 98 GLU A O 1
ATOM 767 N N . ARG A 1 99 ? 3.522 -2.415 2.674 1.00 90.56 99 ARG A N 1
ATOM 768 C CA . ARG A 1 99 ? 4.876 -2.922 2.383 1.00 90.56 99 ARG A CA 1
ATOM 769 C C . ARG A 1 99 ? 4.882 -4.023 1.330 1.00 90.56 99 ARG A C 1
ATOM 771 O O . ARG A 1 99 ? 5.781 -4.047 0.491 1.00 90.56 99 ARG A O 1
ATOM 778 N N . GLU A 1 100 ? 3.912 -4.931 1.364 1.00 91.62 100 GLU A N 1
ATOM 779 C CA . GLU A 1 100 ? 3.769 -5.992 0.361 1.00 91.62 100 GLU A CA 1
ATOM 780 C C . GLU A 1 100 ? 3.488 -5.407 -1.029 1.00 91.62 100 GLU A C 1
ATOM 782 O O . GLU A 1 100 ? 4.107 -5.828 -2.008 1.00 91.62 100 GLU A O 1
ATOM 787 N N . ALA A 1 101 ? 2.621 -4.394 -1.116 1.00 89.88 101 ALA A N 1
ATOM 788 C CA . ALA A 1 101 ? 2.333 -3.701 -2.367 1.00 89.88 101 ALA A CA 1
ATOM 789 C C . ALA A 1 101 ? 3.563 -2.954 -2.912 1.00 89.88 101 ALA A C 1
ATOM 791 O O . ALA A 1 101 ? 3.891 -3.099 -4.090 1.00 89.88 101 ALA A O 1
ATOM 792 N N . ILE A 1 102 ? 4.294 -2.235 -2.052 1.00 91.44 102 ILE A N 1
ATOM 793 C CA . ILE A 1 102 ? 5.556 -1.571 -2.418 1.00 91.44 102 ILE A CA 1
ATOM 794 C C . ILE A 1 102 ? 6.593 -2.596 -2.886 1.00 91.44 102 ILE A C 1
ATOM 796 O O . ILE A 1 102 ? 7.242 -2.392 -3.905 1.00 91.44 102 ILE A O 1
ATOM 800 N N . THR A 1 103 ? 6.731 -3.726 -2.191 1.00 91.94 103 THR A N 1
ATOM 801 C CA . THR A 1 103 ? 7.687 -4.782 -2.567 1.00 91.94 103 THR A CA 1
ATOM 802 C C . THR A 1 103 ? 7.357 -5.369 -3.940 1.00 91.94 103 THR A C 1
ATOM 804 O O . THR A 1 103 ? 8.256 -5.572 -4.757 1.00 91.94 103 THR A O 1
ATOM 807 N N . ALA A 1 104 ? 6.072 -5.600 -4.224 1.00 90.75 104 ALA A N 1
ATOM 808 C CA . ALA A 1 104 ? 5.625 -6.038 -5.542 1.00 90.75 104 ALA A CA 1
ATOM 809 C C . ALA A 1 104 ? 5.956 -4.992 -6.618 1.00 90.75 104 ALA A C 1
ATOM 811 O O . ALA A 1 104 ? 6.518 -5.344 -7.654 1.00 90.75 104 ALA A O 1
ATOM 812 N N . LEU A 1 105 ? 5.702 -3.707 -6.347 1.00 89.69 105 LEU A N 1
ATOM 813 C CA . LEU A 1 105 ? 6.041 -2.620 -7.266 1.00 89.69 105 LEU A CA 1
ATOM 814 C C . LEU A 1 105 ? 7.555 -2.525 -7.514 1.00 89.69 105 LEU A C 1
ATOM 816 O O . LEU A 1 105 ? 7.976 -2.356 -8.654 1.00 89.69 105 LEU A O 1
ATOM 820 N N . VAL A 1 106 ? 8.377 -2.718 -6.479 1.00 89.31 106 VAL A N 1
ATOM 821 C CA . VAL A 1 106 ? 9.845 -2.760 -6.586 1.00 89.31 106 VAL A CA 1
ATOM 822 C C . VAL A 1 106 ? 10.322 -3.915 -7.455 1.00 89.31 106 VAL A C 1
ATOM 824 O O . VAL A 1 106 ? 11.223 -3.744 -8.280 1.00 89.31 106 VAL A O 1
ATOM 827 N N . SER A 1 107 ? 9.712 -5.087 -7.305 1.00 88.06 107 SER A N 1
ATOM 828 C CA . SER A 1 107 ? 10.025 -6.243 -8.143 1.00 88.06 107 SER A CA 1
ATOM 829 C C . SER A 1 107 ? 9.717 -5.964 -9.615 1.00 88.06 107 SER A C 1
ATOM 831 O O . SER A 1 107 ? 10.557 -6.227 -10.475 1.00 88.06 107 SER A O 1
ATOM 833 N N . VAL A 1 108 ? 8.537 -5.410 -9.910 1.00 87.62 108 VAL A N 1
ATOM 834 C CA . VAL A 1 108 ? 8.093 -5.176 -11.291 1.00 87.62 108 VAL A CA 1
ATOM 835 C C . VAL A 1 108 ? 8.818 -3.987 -11.934 1.00 87.62 108 VAL A C 1
ATOM 837 O O . VAL A 1 108 ? 9.235 -4.085 -13.084 1.00 87.62 108 VAL A O 1
ATOM 840 N N . GLY A 1 109 ? 9.072 -2.904 -11.193 1.00 84.31 109 GLY A N 1
ATOM 841 C CA . GLY A 1 109 ? 9.855 -1.757 -11.672 1.00 84.31 109 GLY A CA 1
ATOM 842 C C . GLY A 1 109 ? 11.252 -2.164 -12.153 1.00 84.31 109 GLY A C 1
ATOM 843 O O . GLY A 1 109 ? 11.672 -1.792 -13.245 1.00 84.31 109 GLY A O 1
ATOM 844 N N . ASN A 1 110 ? 11.931 -3.030 -11.396 1.00 83.50 110 ASN A N 1
ATOM 845 C CA . ASN A 1 110 ? 13.214 -3.606 -11.811 1.00 83.50 110 ASN A CA 1
ATOM 846 C C . ASN A 1 110 ? 13.093 -4.570 -13.002 1.00 83.50 110 ASN A C 1
ATOM 848 O O . ASN A 1 110 ? 14.059 -4.758 -13.742 1.00 83.50 110 ASN A O 1
ATOM 852 N N . ALA A 1 111 ? 11.942 -5.223 -13.172 1.00 88.38 111 ALA A N 1
ATOM 853 C CA . ALA A 1 111 ? 11.719 -6.153 -14.269 1.00 88.38 111 ALA A CA 1
ATOM 854 C C . ALA A 1 111 ? 11.563 -5.431 -15.615 1.00 88.38 111 ALA A C 1
ATOM 856 O O . ALA A 1 111 ? 12.062 -5.953 -16.609 1.00 88.38 111 ALA A O 1
ATOM 857 N N . PHE A 1 112 ? 10.999 -4.215 -15.654 1.00 85.00 112 PHE A N 1
ATOM 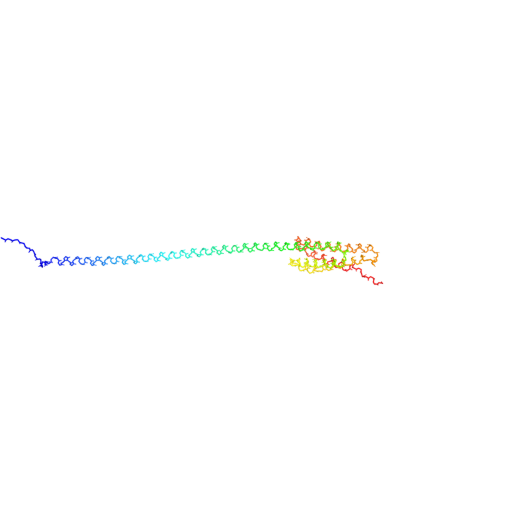858 C CA . PHE A 1 112 ? 10.938 -3.407 -16.884 1.00 85.00 112 PHE A CA 1
ATOM 859 C C . PHE A 1 112 ? 12.324 -3.184 -17.505 1.00 85.00 112 PHE A C 1
ATOM 861 O O . PHE A 1 112 ? 12.497 -3.371 -18.705 1.00 85.00 112 PHE A O 1
ATOM 868 N N . VAL A 1 113 ? 13.328 -2.871 -16.681 1.00 84.38 113 VAL A N 1
ATOM 869 C CA . VAL A 1 113 ? 14.714 -2.632 -17.127 1.00 84.38 113 VAL A CA 1
ATOM 870 C C . VAL A 1 113 ? 15.421 -3.926 -17.554 1.00 84.38 113 VAL A C 1
ATOM 872 O O . VAL A 1 113 ? 16.371 -3.888 -18.325 1.00 84.38 113 VAL A O 1
ATOM 875 N N . LYS A 1 114 ? 14.974 -5.092 -17.073 1.00 83.06 114 LYS A N 1
ATOM 876 C CA . LYS A 1 114 ? 15.637 -6.386 -17.324 1.00 83.06 114 LYS A CA 1
ATOM 877 C C . LYS A 1 114 ? 14.984 -7.228 -18.412 1.00 83.06 114 LYS A C 1
ATOM 879 O O . LYS A 1 114 ? 15.645 -8.089 -18.978 1.00 83.06 114 LYS A O 1
ATOM 884 N N . GLN A 1 115 ? 13.685 -7.058 -18.641 1.00 86.25 115 GLN A N 1
ATOM 885 C CA . GLN A 1 115 ? 12.905 -7.958 -19.490 1.00 86.25 115 GLN A CA 1
ATOM 886 C C . GLN A 1 115 ? 12.412 -7.309 -20.783 1.00 86.25 115 GLN A C 1
ATOM 888 O O . GLN A 1 115 ? 11.822 -8.015 -21.595 1.00 86.25 115 GLN A O 1
ATOM 893 N N . PHE A 1 116 ? 12.693 -6.024 -21.028 1.00 83.75 116 PHE A N 1
ATOM 894 C CA . PHE A 1 116 ? 12.292 -5.349 -22.271 1.00 83.75 116 PHE A CA 1
ATOM 895 C C . PHE A 1 116 ? 12.773 -6.085 -23.540 1.00 83.75 116 PHE A C 1
ATOM 897 O O . PHE A 1 116 ? 12.075 -6.097 -24.551 1.00 83.75 116 PHE A O 1
ATOM 904 N N . GLU A 1 117 ? 13.918 -6.770 -23.471 1.00 85.69 117 GLU A N 1
ATOM 905 C CA . GLU A 1 117 ? 14.491 -7.564 -24.570 1.00 85.69 117 GLU A CA 1
ATOM 906 C C . GLU A 1 117 ? 13.619 -8.761 -24.989 1.00 85.69 117 GLU A C 1
ATOM 908 O O . GLU A 1 117 ? 13.749 -9.266 -26.101 1.00 85.69 117 GLU A O 1
ATOM 913 N N . HIS A 1 118 ? 12.700 -9.209 -24.128 1.00 86.69 118 HIS A N 1
ATOM 914 C CA . HIS A 1 118 ? 11.808 -10.343 -24.397 1.00 86.69 118 HIS A CA 1
ATOM 915 C C . HIS A 1 118 ? 10.594 -9.945 -25.252 1.00 86.69 118 HIS A C 1
ATOM 917 O O . HIS A 1 118 ? 9.734 -10.775 -25.548 1.00 86.69 118 HIS A O 1
ATOM 923 N N . GLY A 1 119 ? 10.535 -8.683 -25.681 1.00 83.38 119 GLY A N 1
ATOM 924 C CA . GLY A 1 119 ? 9.533 -8.182 -26.6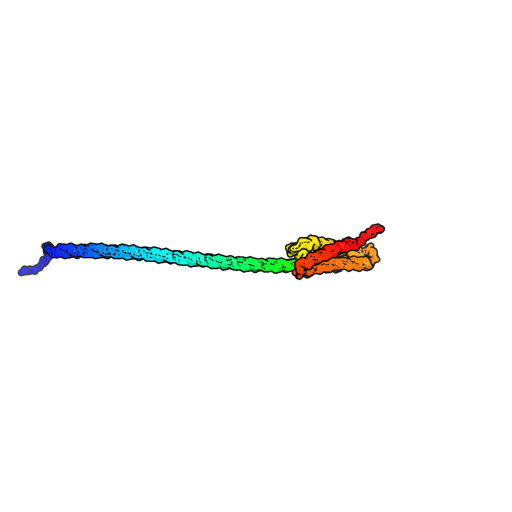05 1.00 83.38 119 GLY A CA 1
ATOM 925 C C . GLY A 1 119 ? 8.238 -7.734 -25.933 1.00 83.38 119 GLY A C 1
ATOM 926 O O . GLY A 1 119 ? 8.105 -7.654 -24.713 1.00 83.38 119 GLY A O 1
ATOM 927 N N . ARG A 1 120 ? 7.264 -7.394 -26.782 1.00 89.56 120 ARG A N 1
ATOM 928 C CA . ARG A 1 120 ? 6.024 -6.711 -26.392 1.00 89.56 120 ARG A CA 1
ATOM 929 C C . ARG A 1 120 ? 5.187 -7.486 -25.372 1.00 89.56 120 ARG A C 1
ATOM 931 O O . ARG A 1 120 ? 4.724 -6.878 -24.418 1.00 89.56 120 ARG A O 1
ATOM 938 N N . GLU A 1 121 ? 5.013 -8.793 -25.559 1.00 90.00 121 GLU A N 1
ATOM 939 C CA . GLU A 1 121 ? 4.165 -9.618 -24.682 1.00 90.00 121 GLU A CA 1
ATOM 940 C C . GLU A 1 121 ? 4.676 -9.623 -23.234 1.00 90.00 121 GLU A C 1
ATOM 942 O O . GLU A 1 121 ? 3.895 -9.439 -22.302 1.00 90.00 121 GLU A O 1
ATOM 947 N N . ALA A 1 122 ? 5.996 -9.738 -23.045 1.00 89.75 122 ALA A N 1
ATOM 948 C CA . ALA A 1 122 ? 6.611 -9.667 -21.722 1.00 89.75 122 ALA A CA 1
ATOM 949 C C . ALA A 1 122 ? 6.391 -8.293 -21.070 1.00 89.75 122 ALA A C 1
ATOM 951 O O . ALA A 1 122 ? 6.078 -8.205 -19.886 1.00 89.75 122 ALA A O 1
ATOM 952 N N . ILE A 1 123 ? 6.502 -7.210 -21.843 1.00 92.75 123 ILE A N 1
ATOM 953 C CA . ILE A 1 123 ? 6.278 -5.851 -21.335 1.00 92.75 123 ILE A CA 1
ATOM 954 C C . ILE A 1 123 ? 4.810 -5.641 -20.946 1.00 92.75 123 ILE A C 1
ATOM 956 O O . ILE A 1 123 ? 4.539 -5.075 -19.890 1.00 92.75 123 ILE A O 1
ATOM 960 N N . GLU A 1 124 ? 3.860 -6.111 -21.755 1.00 92.88 124 GLU A N 1
ATOM 961 C CA . GLU A 1 124 ? 2.426 -6.027 -21.446 1.00 92.88 124 GLU A CA 1
ATOM 962 C C . GLU A 1 124 ? 2.078 -6.791 -20.158 1.00 92.88 124 GLU A C 1
ATOM 964 O O . GLU A 1 124 ? 1.328 -6.282 -19.323 1.00 92.88 124 GLU A O 1
ATOM 969 N N . GLU A 1 125 ? 2.679 -7.964 -19.936 1.00 93.88 125 GLU A N 1
ATOM 970 C CA . GLU A 1 125 ? 2.529 -8.697 -18.676 1.00 93.88 125 GLU A CA 1
ATOM 971 C C . GLU A 1 125 ? 3.073 -7.898 -17.481 1.00 93.88 125 GLU A C 1
ATOM 973 O O . GLU A 1 125 ? 2.413 -7.807 -16.440 1.00 93.88 125 GLU A O 1
ATOM 978 N N . LEU A 1 126 ? 4.238 -7.261 -17.628 1.00 93.62 126 LEU A N 1
ATOM 979 C CA . LEU A 1 126 ? 4.805 -6.409 -16.580 1.00 93.62 126 LEU A CA 1
ATOM 980 C C . LEU A 1 126 ? 3.919 -5.203 -16.265 1.00 93.62 126 LEU A C 1
ATOM 982 O O . LEU A 1 126 ? 3.758 -4.868 -15.091 1.00 93.62 126 LEU A O 1
ATOM 986 N N . VAL A 1 127 ? 3.297 -4.581 -17.272 1.00 95.06 127 VAL A N 1
ATOM 987 C CA . VAL A 1 127 ? 2.329 -3.492 -17.053 1.00 95.06 127 VAL A CA 1
ATOM 988 C C . VAL A 1 127 ? 1.159 -3.979 -16.202 1.00 95.06 127 VAL A C 1
ATOM 990 O O . VAL A 1 127 ? 0.832 -3.333 -15.209 1.00 95.06 127 VAL A O 1
ATOM 993 N N . LEU A 1 128 ? 0.588 -5.149 -16.503 1.00 94.00 128 LEU A N 1
ATOM 994 C CA . LEU A 1 128 ? -0.518 -5.717 -15.720 1.00 94.00 128 LEU A CA 1
ATOM 995 C C . LEU A 1 128 ? -0.119 -6.017 -14.266 1.00 94.00 128 LEU A C 1
ATOM 997 O O . LEU A 1 128 ? -0.893 -5.766 -13.336 1.00 94.00 128 LEU A O 1
ATOM 1001 N N . GLN A 1 129 ? 1.087 -6.546 -14.051 1.00 93.75 129 GLN A N 1
ATOM 1002 C CA . GLN A 1 129 ? 1.602 -6.815 -12.707 1.00 93.75 129 GLN A CA 1
ATOM 1003 C C . GLN A 1 129 ? 1.855 -5.514 -11.926 1.00 93.75 129 GLN A C 1
ATOM 1005 O O . GLN A 1 129 ? 1.516 -5.432 -10.740 1.00 93.75 129 GLN A O 1
ATOM 1010 N N . ALA A 1 130 ? 2.405 -4.490 -12.584 1.00 93.56 130 ALA A N 1
ATOM 1011 C CA . ALA A 1 130 ? 2.631 -3.173 -11.996 1.00 93.56 130 ALA A CA 1
ATOM 1012 C C . ALA A 1 130 ? 1.310 -2.473 -11.656 1.00 93.56 130 ALA A C 1
ATOM 1014 O O . ALA A 1 130 ? 1.173 -1.967 -10.542 1.00 93.56 130 ALA A O 1
ATOM 1015 N N . ASP A 1 131 ? 0.317 -2.514 -12.547 1.00 93.94 131 ASP A N 1
ATOM 1016 C CA . ASP A 1 131 ? -1.028 -1.981 -12.301 1.00 93.94 131 ASP A CA 1
ATOM 1017 C C . ASP A 1 131 ? -1.655 -2.628 -11.062 1.00 93.94 131 ASP A C 1
ATOM 1019 O O . ASP A 1 131 ? -2.165 -1.939 -10.176 1.00 93.94 131 ASP A O 1
ATOM 1023 N N . ALA A 1 132 ? -1.562 -3.955 -10.935 1.00 92.69 132 ALA A N 1
ATOM 1024 C CA . ALA A 1 132 ? -2.072 -4.661 -9.763 1.00 92.69 132 ALA A CA 1
ATOM 1025 C C . ALA A 1 132 ? -1.361 -4.238 -8.463 1.00 92.69 132 ALA A C 1
ATOM 1027 O O . ALA A 1 132 ? -2.016 -4.095 -7.425 1.00 92.69 132 ALA A O 1
ATOM 1028 N N . ALA A 1 133 ? -0.041 -4.028 -8.497 1.00 92.31 133 ALA A N 1
ATOM 1029 C CA . ALA A 1 133 ? 0.725 -3.551 -7.344 1.00 92.31 133 ALA A CA 1
ATOM 1030 C C . ALA A 1 133 ? 0.341 -2.112 -6.961 1.00 92.31 133 ALA A C 1
ATOM 1032 O O . ALA A 1 133 ? 0.089 -1.833 -5.786 1.00 92.31 133 ALA A O 1
ATOM 1033 N N . VAL A 1 134 ? 0.208 -1.224 -7.950 1.00 93.31 134 VAL A N 1
ATOM 1034 C CA . VAL A 1 134 ? -0.220 0.169 -7.764 1.00 93.31 134 VAL A CA 1
ATOM 1035 C C . VAL A 1 134 ? -1.635 0.248 -7.193 1.00 93.31 134 VAL A C 1
ATOM 1037 O O . VAL A 1 134 ? -1.866 0.998 -6.246 1.00 93.31 134 VAL A O 1
ATOM 1040 N N . VAL A 1 135 ? -2.578 -0.556 -7.697 1.00 93.31 135 VAL A N 1
ATOM 1041 C CA . VAL A 1 135 ? -3.952 -0.630 -7.169 1.00 93.31 135 VAL A CA 1
ATOM 1042 C C . VAL A 1 135 ? -3.945 -0.998 -5.686 1.00 93.31 135 VAL A C 1
ATOM 1044 O O . VAL A 1 135 ? -4.631 -0.352 -4.893 1.00 93.31 135 VAL A O 1
ATOM 1047 N N . ARG A 1 136 ? -3.166 -2.016 -5.296 1.00 91.56 136 ARG A N 1
ATOM 1048 C CA . ARG A 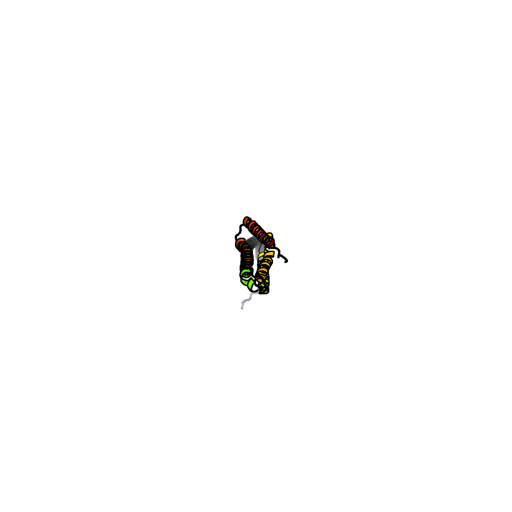1 136 ? -3.061 -2.438 -3.890 1.00 91.56 136 ARG A CA 1
ATOM 1049 C C . ARG A 1 136 ? -2.447 -1.349 -3.026 1.00 91.56 136 ARG A C 1
ATOM 1051 O O . ARG A 1 136 ? -2.972 -1.069 -1.955 1.00 91.56 136 ARG A O 1
ATOM 1058 N N . TRP A 1 137 ? -1.377 -0.714 -3.498 1.00 92.88 137 TRP A N 1
ATOM 1059 C CA . TRP A 1 137 ? -0.735 0.355 -2.743 1.00 92.88 137 TRP A CA 1
ATOM 1060 C C . TRP A 1 137 ? -1.690 1.535 -2.548 1.00 92.88 137 TRP A C 1
ATOM 1062 O O . TRP A 1 137 ? -1.875 2.003 -1.428 1.00 92.88 137 TRP A O 1
ATOM 1072 N N . ARG A 1 138 ? -2.407 1.932 -3.603 1.00 92.88 138 ARG A N 1
ATOM 1073 C CA . ARG A 1 138 ? -3.430 2.980 -3.560 1.00 92.88 138 ARG A CA 1
ATOM 1074 C C . ARG A 1 138 ? -4.529 2.724 -2.526 1.00 92.88 138 ARG A C 1
ATOM 1076 O O . ARG A 1 138 ? -5.017 3.685 -1.943 1.00 92.88 138 ARG A O 1
ATOM 1083 N N . MET A 1 139 ? -4.925 1.472 -2.293 1.00 90.31 139 MET A N 1
ATOM 1084 C CA . MET A 1 139 ? -5.930 1.141 -1.271 1.00 90.31 139 MET A CA 1
ATOM 1085 C C . MET A 1 139 ? -5.446 1.406 0.160 1.00 90.31 139 MET A C 1
ATOM 1087 O O . MET A 1 139 ? -6.273 1.638 1.038 1.00 90.31 139 MET A O 1
ATOM 1091 N N . GLU A 1 140 ? -4.134 1.391 0.394 1.00 89.69 140 GLU A N 1
ATOM 1092 C CA . GLU A 1 140 ? -3.529 1.673 1.702 1.00 89.69 140 GLU A CA 1
ATOM 1093 C C . GLU A 1 140 ? -3.051 3.138 1.823 1.00 89.69 140 GLU A C 1
ATOM 1095 O O . GLU A 1 140 ? -2.769 3.618 2.921 1.00 89.69 140 GLU A O 1
ATOM 1100 N N . LEU A 1 141 ? -2.984 3.880 0.709 1.00 89.19 141 LEU A N 1
ATOM 1101 C CA . LEU A 1 141 ? -2.566 5.281 0.688 1.00 89.19 141 LEU A CA 1
ATOM 1102 C C . LEU A 1 141 ? -3.650 6.222 1.226 1.00 89.19 141 LEU A C 1
ATOM 1104 O O . LEU A 1 141 ? -4.722 6.376 0.649 1.00 89.19 141 LEU A O 1
ATOM 1108 N N . ASN A 1 142 ? -3.288 7.001 2.245 1.00 85.00 142 ASN A N 1
ATOM 1109 C CA . ASN A 1 142 ? -4.085 8.133 2.735 1.00 85.00 142 ASN A CA 1
ATOM 1110 C C . ASN A 1 142 ? -3.725 9.467 2.046 1.00 85.00 142 ASN A C 1
ATOM 1112 O O . ASN A 1 142 ? -3.914 10.533 2.628 1.00 85.00 142 ASN A O 1
ATOM 1116 N N . HIS A 1 143 ? -3.170 9.428 0.828 1.00 90.12 143 HIS A N 1
ATOM 1117 C CA . HIS A 1 143 ? -2.742 10.619 0.091 1.00 90.12 143 HIS A CA 1
ATOM 1118 C C . HIS A 1 143 ? -3.245 10.589 -1.348 1.00 90.12 143 HIS A C 1
ATOM 1120 O O . HIS A 1 143 ? -2.782 9.798 -2.170 1.00 90.12 143 HIS A O 1
ATOM 1126 N N . ARG A 1 144 ? -4.188 11.483 -1.650 1.00 90.38 144 ARG A N 1
ATOM 1127 C CA . ARG A 1 144 ? -4.891 11.508 -2.933 1.00 90.38 144 ARG A CA 1
ATOM 1128 C C . ARG A 1 144 ? -3.961 11.788 -4.112 1.00 90.38 144 ARG A C 1
ATOM 1130 O O . ARG A 1 144 ? -4.018 11.055 -5.088 1.00 90.38 144 ARG A O 1
ATOM 1137 N N . ASP A 1 145 ? -3.095 12.790 -3.997 1.00 92.12 145 ASP A N 1
ATOM 1138 C CA . ASP A 1 145 ? -2.291 13.226 -5.147 1.00 92.12 145 ASP A CA 1
ATOM 1139 C C . ASP A 1 145 ? -1.265 12.165 -5.558 1.00 92.12 145 ASP A C 1
ATOM 1141 O O . ASP A 1 145 ? -1.163 11.841 -6.737 1.00 92.12 145 ASP A O 1
ATOM 1145 N N . LEU A 1 146 ? -0.585 11.531 -4.588 1.00 93.25 146 LEU A N 1
ATOM 1146 C CA . LEU A 1 146 ? 0.255 10.370 -4.871 1.00 93.25 146 LEU A CA 1
ATOM 1147 C C . LEU A 1 146 ? -0.554 9.261 -5.546 1.00 93.25 146 LEU A C 1
ATOM 1149 O O . LEU A 1 146 ? -0.104 8.727 -6.548 1.00 93.25 146 LEU A O 1
ATOM 1153 N N . ALA A 1 147 ? -1.735 8.925 -5.015 1.00 93.12 147 ALA A N 1
ATOM 1154 C CA . ALA A 1 147 ? -2.582 7.866 -5.557 1.00 93.12 147 ALA A CA 1
ATOM 1155 C C . ALA A 1 147 ? -3.029 8.118 -7.009 1.00 93.12 147 ALA A C 1
ATOM 1157 O O . ALA A 1 147 ? -3.166 7.160 -7.771 1.00 93.12 147 ALA A O 1
ATOM 1158 N N . GLU A 1 148 ? -3.285 9.375 -7.378 1.00 92.06 148 GLU A N 1
ATOM 1159 C CA . GLU A 1 148 ? -3.596 9.770 -8.755 1.00 92.06 148 GLU A CA 1
ATOM 1160 C C . GLU A 1 148 ? -2.348 9.702 -9.646 1.00 92.06 148 GLU A C 1
ATOM 1162 O O . GLU A 1 148 ? -2.422 9.173 -10.753 1.00 92.06 148 GLU A O 1
ATOM 1167 N N . GLU A 1 149 ? -1.196 10.158 -9.151 1.00 94.19 149 GLU A N 1
ATOM 1168 C CA . GLU A 1 149 ? 0.047 10.165 -9.919 1.00 94.19 149 GLU A CA 1
ATOM 1169 C C . GLU A 1 149 ? 0.555 8.744 -10.198 1.00 94.19 149 GLU A C 1
ATOM 1171 O O . GLU A 1 149 ? 0.722 8.389 -11.367 1.00 94.19 149 GLU A O 1
ATOM 1176 N N . ILE A 1 150 ? 0.714 7.892 -9.173 1.00 94.19 150 ILE A N 1
ATOM 1177 C CA . ILE A 1 150 ? 1.264 6.525 -9.316 1.00 94.19 150 ILE A CA 1
ATOM 1178 C C . ILE A 1 150 ? 0.453 5.645 -10.271 1.00 94.19 150 ILE A C 1
ATOM 1180 O O . ILE A 1 150 ? 0.994 4.697 -10.831 1.00 94.19 150 ILE A O 1
ATOM 1184 N N . TRP A 1 151 ? -0.827 5.961 -10.488 1.00 91.75 151 TRP A N 1
ATOM 1185 C CA . TRP A 1 151 ? -1.698 5.248 -11.423 1.00 91.75 151 TRP A CA 1
ATOM 1186 C C . TRP A 1 151 ? -1.195 5.306 -12.870 1.00 91.75 151 TRP A C 1
ATOM 1188 O O . TRP A 1 151 ? -1.415 4.380 -13.643 1.00 91.75 151 TRP A O 1
ATOM 1198 N N . SER A 1 152 ? -0.523 6.393 -13.250 1.00 91.56 152 SER A N 1
ATOM 1199 C CA . SER A 1 152 ? -0.031 6.598 -14.619 1.00 91.56 152 SER A CA 1
ATOM 1200 C C . SER A 1 152 ? 1.296 5.883 -14.910 1.00 91.56 152 SER A C 1
ATOM 1202 O O . SER A 1 152 ? 1.630 5.620 -16.068 1.00 91.56 152 SER A O 1
ATOM 1204 N N . TRP A 1 153 ? 2.044 5.536 -13.863 1.00 94.00 153 TRP A N 1
ATOM 1205 C CA . TRP A 1 153 ? 3.425 5.072 -13.968 1.00 94.00 153 TRP A CA 1
ATOM 1206 C C . TRP A 1 153 ? 3.612 3.710 -14.647 1.00 94.00 153 TRP A C 1
ATOM 1208 O O . TRP A 1 153 ? 4.530 3.605 -15.460 1.00 94.00 153 TRP A O 1
ATOM 1218 N N . PRO A 1 154 ? 2.780 2.679 -14.400 1.00 94.81 154 PRO A N 1
ATOM 1219 C CA . PRO A 1 154 ? 2.913 1.395 -15.090 1.00 94.81 154 PRO A CA 1
ATOM 1220 C C . PRO A 1 154 ? 2.867 1.531 -16.615 1.00 94.81 154 PRO A C 1
ATOM 1222 O O . PRO A 1 154 ? 3.724 1.002 -17.320 1.00 94.81 154 PRO A O 1
ATOM 1225 N N . HIS A 1 155 ? 1.908 2.305 -17.127 1.00 93.69 155 HIS A N 1
ATOM 1226 C CA . HIS A 1 155 ? 1.772 2.568 -18.559 1.00 93.69 155 HIS A CA 1
ATOM 1227 C C . HIS A 1 155 ? 2.918 3.419 -19.108 1.00 93.69 155 HIS A C 1
ATOM 1229 O O . HIS A 1 155 ? 3.400 3.172 -20.216 1.00 93.69 155 HIS A O 1
ATOM 1235 N N . PHE A 1 156 ? 3.373 4.406 -18.338 1.00 94.25 156 PHE A N 1
ATOM 1236 C CA . PHE A 1 156 ? 4.513 5.233 -18.713 1.00 94.25 156 PHE A CA 1
ATOM 1237 C C . PHE A 1 156 ? 5.798 4.397 -18.857 1.00 94.25 156 PHE A C 1
ATOM 1239 O O . PHE A 1 156 ? 6.438 4.432 -19.910 1.00 94.25 156 PHE A O 1
ATOM 1246 N N . LEU A 1 157 ? 6.123 3.567 -17.859 1.00 94.44 157 LEU A N 1
ATOM 1247 C CA . LEU A 1 157 ? 7.265 2.646 -17.909 1.00 94.44 157 LEU A CA 1
ATOM 1248 C C . LEU A 1 157 ? 7.119 1.616 -19.035 1.00 94.44 157 LEU A C 1
ATOM 1250 O O . LEU A 1 157 ? 8.079 1.367 -19.762 1.00 94.44 157 LEU A O 1
ATOM 1254 N N . GLY A 1 158 ? 5.914 1.077 -19.241 1.00 93.38 158 GLY A N 1
ATOM 1255 C CA . GLY A 1 158 ? 5.622 0.185 -20.363 1.00 93.38 158 GLY A CA 1
ATOM 1256 C C . GLY A 1 158 ? 5.875 0.838 -21.721 1.00 93.38 158 GLY A C 1
ATOM 1257 O O . GLY A 1 158 ? 6.471 0.223 -22.600 1.00 93.38 158 GLY A O 1
ATOM 1258 N N . THR A 1 159 ? 5.507 2.109 -21.887 1.00 93.50 159 THR A N 1
ATOM 1259 C CA . THR A 1 159 ? 5.750 2.863 -23.128 1.00 93.50 159 THR A CA 1
ATOM 1260 C C . THR A 1 159 ? 7.246 3.051 -23.391 1.00 93.50 159 THR A C 1
ATOM 1262 O O . THR A 1 159 ? 7.705 2.857 -24.518 1.00 93.50 159 THR A O 1
ATOM 1265 N N . LEU A 1 160 ? 8.022 3.389 -22.356 1.00 92.44 160 LEU A N 1
ATOM 1266 C CA . LEU A 1 160 ? 9.479 3.504 -22.459 1.00 92.44 160 LEU A CA 1
ATOM 1267 C C . LEU A 1 160 ? 10.134 2.154 -22.790 1.00 92.44 160 LEU A C 1
ATOM 1269 O O . LEU A 1 160 ? 10.982 2.087 -23.678 1.00 92.44 160 LEU A O 1
ATOM 1273 N N . ALA A 1 161 ? 9.699 1.074 -22.137 1.00 92.56 161 ALA A N 1
ATOM 1274 C CA . ALA A 1 161 ? 10.200 -0.273 -22.393 1.00 92.56 161 ALA A CA 1
ATOM 1275 C C . ALA A 1 161 ? 9.859 -0.764 -23.809 1.00 92.56 161 ALA A C 1
ATOM 1277 O O . ALA A 1 161 ? 10.710 -1.354 -24.470 1.00 92.56 161 ALA A O 1
ATOM 1278 N N . LEU A 1 162 ? 8.651 -0.481 -24.312 1.00 91.56 162 LEU A N 1
ATOM 1279 C CA . LEU A 1 162 ? 8.256 -0.826 -25.682 1.00 91.56 162 LEU A CA 1
ATOM 1280 C C . LEU A 1 162 ? 9.100 -0.088 -26.718 1.00 91.56 162 LEU A C 1
ATOM 1282 O O . LEU A 1 162 ? 9.542 -0.705 -27.683 1.00 91.56 162 LEU A O 1
ATOM 1286 N N . ARG A 1 163 ? 9.369 1.205 -26.500 1.00 89.44 163 ARG A N 1
ATOM 1287 C CA . ARG A 1 163 ? 10.258 1.982 -27.373 1.00 89.44 163 ARG A CA 1
ATOM 1288 C C . ARG A 1 163 ? 11.647 1.354 -27.439 1.00 89.44 163 ARG A C 1
ATOM 1290 O O . ARG A 1 163 ? 12.200 1.221 -28.523 1.00 89.44 163 ARG A O 1
ATOM 1297 N N . LEU A 1 164 ? 12.186 0.947 -26.294 1.00 90.50 164 LEU A N 1
ATOM 1298 C CA . LEU A 1 164 ? 13.495 0.309 -26.220 1.00 90.50 164 LEU A CA 1
ATOM 1299 C C . LEU A 1 164 ? 13.506 -1.069 -26.906 1.00 90.50 164 LEU A C 1
ATOM 1301 O O . LEU A 1 164 ? 14.436 -1.384 -27.642 1.00 90.50 164 LEU A O 1
ATOM 1305 N N . ALA A 1 165 ? 12.445 -1.862 -26.734 1.00 89.31 165 ALA A N 1
ATOM 1306 C CA . ALA A 1 165 ? 12.281 -3.142 -27.421 1.00 89.31 165 ALA A CA 1
ATOM 1307 C C . ALA A 1 165 ? 12.159 -2.981 -28.947 1.00 89.31 165 ALA A C 1
ATOM 1309 O O . ALA A 1 165 ? 12.695 -3.791 -29.701 1.00 89.31 165 ALA A O 1
ATOM 1310 N N . ASP A 1 166 ? 11.492 -1.925 -29.420 1.00 88.56 166 ASP A N 1
ATOM 1311 C CA . ASP A 1 166 ? 11.377 -1.621 -30.848 1.00 88.56 166 ASP A CA 1
ATOM 1312 C C . ASP A 1 166 ? 12.738 -1.275 -31.481 1.00 88.56 166 ASP A C 1
ATOM 1314 O O . ASP A 1 166 ? 12.960 -1.607 -32.645 1.00 88.56 166 ASP A O 1
ATOM 1318 N N . MET A 1 167 ? 13.668 -0.690 -30.716 1.00 88.00 167 MET A N 1
ATOM 1319 C CA . MET A 1 167 ? 15.041 -0.398 -31.161 1.00 88.00 167 MET A CA 1
ATOM 1320 C C . MET A 1 167 ? 15.929 -1.646 -31.273 1.00 88.00 167 MET A C 1
ATOM 1322 O O . MET A 1 167 ? 16.958 -1.594 -31.937 1.00 88.00 167 MET A O 1
ATOM 1326 N N . LEU A 1 168 ? 15.537 -2.769 -30.660 1.00 85.44 168 LEU A N 1
ATOM 1327 C CA . LEU A 1 168 ? 16.236 -4.057 -30.770 1.00 85.44 168 LEU A CA 1
ATOM 1328 C C . LEU A 1 168 ? 15.736 -4.927 -31.932 1.00 85.44 168 LEU A C 1
ATOM 1330 O O . LEU A 1 168 ? 16.231 -6.038 -32.134 1.00 85.44 168 LEU A O 1
ATOM 1334 N N . LYS A 1 169 ? 14.728 -4.470 -32.684 1.00 85.81 169 LYS A N 1
ATOM 1335 C CA . LYS A 1 169 ? 14.196 -5.238 -33.812 1.00 85.81 169 LYS A CA 1
ATOM 1336 C C . LYS A 1 169 ? 15.254 -5.400 -34.912 1.00 85.81 169 LYS A C 1
ATOM 1338 O O . LYS A 1 169 ? 16.021 -4.471 -35.144 1.00 85.81 169 LYS A O 1
ATOM 1343 N N . PRO A 1 170 ? 15.247 -6.525 -35.656 1.00 78.12 170 PRO A N 1
ATOM 1344 C CA . PRO A 1 170 ? 16.228 -6.789 -36.716 1.00 78.12 170 PRO A CA 1
ATOM 1345 C C . PRO A 1 170 ? 16.305 -5.701 -37.796 1.00 78.12 170 PRO A C 1
ATOM 1347 O O . PRO A 1 170 ? 17.350 -5.523 -38.410 1.00 78.12 170 PRO A O 1
ATOM 1350 N N . ASP A 1 171 ? 15.198 -4.988 -38.012 1.00 81.12 171 ASP A N 1
ATOM 1351 C CA . ASP A 1 171 ? 15.059 -3.958 -39.044 1.00 81.12 171 ASP A CA 1
ATOM 1352 C C . ASP A 1 171 ? 15.291 -2.531 -38.501 1.00 81.12 171 ASP A C 1
ATOM 1354 O O . ASP A 1 171 ? 15.081 -1.552 -39.221 1.00 81.12 171 ASP A O 1
ATOM 1358 N N . ALA A 1 172 ? 15.659 -2.383 -37.223 1.00 79.81 172 ALA A N 1
ATOM 1359 C CA . ALA A 1 172 ? 15.897 -1.082 -36.608 1.00 79.81 172 ALA A CA 1
ATOM 1360 C C . ALA A 1 172 ? 17.217 -0.464 -37.102 1.00 79.81 172 ALA A C 1
ATOM 1362 O O . ALA A 1 172 ? 18.197 -1.159 -37.366 1.00 79.81 172 ALA A O 1
ATOM 1363 N N . CYS A 1 173 ? 17.250 0.867 -37.216 1.00 73.44 173 CYS A N 1
ATOM 1364 C CA . CYS A 1 173 ? 18.486 1.588 -37.509 1.00 73.44 173 CYS A CA 1
ATOM 1365 C C . CYS A 1 173 ? 19.473 1.409 -36.346 1.00 73.44 173 CYS A C 1
ATOM 1367 O O . CYS A 1 173 ? 19.102 1.622 -35.192 1.00 73.44 173 CYS A O 1
ATOM 1369 N N . GLU A 1 174 ? 20.726 1.056 -36.645 1.00 76.19 174 GLU A N 1
ATOM 1370 C CA . GLU A 1 174 ? 21.782 0.963 -35.636 1.00 76.19 174 GLU A CA 1
ATOM 1371 C C . GLU A 1 174 ? 22.115 2.366 -35.102 1.00 76.19 174 GLU A C 1
ATOM 1373 O O . GLU A 1 174 ? 22.843 3.132 -35.732 1.00 76.19 174 GLU A O 1
ATOM 1378 N N . ASP A 1 175 ? 21.563 2.704 -33.936 1.00 83.69 175 ASP A N 1
ATOM 1379 C CA . ASP A 1 175 ? 21.858 3.927 -33.181 1.00 83.69 175 ASP A CA 1
ATOM 1380 C C . ASP A 1 175 ? 22.227 3.572 -31.726 1.00 83.69 175 ASP A C 1
ATOM 1382 O O . ASP A 1 175 ? 21.371 3.581 -30.834 1.00 83.69 175 ASP A O 1
ATOM 1386 N N . PRO A 1 176 ? 23.498 3.208 -31.465 1.00 81.75 176 PRO A N 1
ATOM 1387 C CA . PRO A 1 176 ? 23.945 2.804 -30.133 1.00 81.75 176 PRO A CA 1
ATOM 1388 C C . PRO A 1 176 ? 23.833 3.920 -29.088 1.00 81.75 176 PRO A C 1
ATOM 1390 O O . PRO A 1 176 ? 23.534 3.641 -27.927 1.00 81.75 176 PRO A O 1
ATOM 1393 N N . GLU A 1 177 ? 24.061 5.176 -29.482 1.00 85.06 177 GLU A N 1
ATOM 1394 C CA . GLU A 1 177 ? 23.961 6.326 -28.575 1.00 85.06 177 GLU A CA 1
ATOM 1395 C C . GLU A 1 177 ? 22.500 6.596 -28.201 1.00 85.06 177 GLU A C 1
ATOM 1397 O O . GLU A 1 177 ? 22.185 6.753 -27.018 1.00 85.06 177 GLU A O 1
ATOM 1402 N N . GLY A 1 178 ? 21.589 6.564 -29.179 1.00 86.31 178 GLY A N 1
ATOM 1403 C CA . GLY A 1 178 ? 20.153 6.678 -28.929 1.00 86.31 178 GLY A CA 1
ATOM 1404 C C . GLY A 1 178 ? 19.600 5.526 -28.091 1.00 86.31 178 GLY A C 1
ATOM 1405 O O . GLY A 1 178 ? 18.742 5.752 -27.234 1.00 86.31 178 GLY A O 1
ATOM 1406 N N . PHE A 1 179 ? 20.102 4.301 -28.289 1.00 87.38 179 PHE A N 1
ATOM 1407 C CA . PHE A 1 179 ? 19.715 3.141 -27.481 1.00 87.38 179 PHE A CA 1
ATOM 1408 C C . PHE A 1 179 ? 20.108 3.318 -26.013 1.00 87.38 179 PHE A C 1
ATOM 1410 O O . PHE A 1 179 ? 19.264 3.151 -25.133 1.00 87.38 179 PHE A O 1
ATOM 1417 N N . LEU A 1 180 ? 21.362 3.698 -25.745 1.00 86.94 180 LEU A N 1
ATOM 1418 C CA . LEU A 1 180 ? 21.838 3.943 -24.382 1.00 86.94 180 LEU A CA 1
ATOM 1419 C C . LEU A 1 180 ? 21.033 5.056 -23.703 1.00 86.94 180 LEU A C 1
ATOM 1421 O O . LEU A 1 180 ? 20.562 4.867 -22.586 1.00 86.94 180 LEU A O 1
ATOM 1425 N N . ALA A 1 181 ? 20.769 6.162 -24.404 1.00 88.12 181 ALA A N 1
ATOM 1426 C CA . ALA A 1 181 ? 19.949 7.248 -23.869 1.00 88.12 181 ALA A CA 1
ATOM 1427 C C . ALA A 1 181 ? 18.503 6.808 -23.553 1.00 88.12 181 ALA A C 1
ATOM 1429 O O . ALA A 1 181 ? 17.915 7.251 -22.564 1.00 88.12 181 ALA A O 1
ATOM 1430 N N . ALA A 1 182 ? 17.911 5.935 -24.375 1.00 88.50 182 ALA A N 1
ATOM 1431 C CA . ALA A 1 182 ? 16.581 5.381 -24.125 1.00 88.50 182 ALA A CA 1
ATOM 1432 C C . ALA A 1 182 ? 16.571 4.390 -22.946 1.00 88.50 182 ALA A C 1
ATOM 1434 O O . ALA A 1 182 ? 15.619 4.393 -22.161 1.00 88.50 182 ALA A O 1
ATOM 1435 N N . PHE A 1 183 ? 17.623 3.579 -22.804 1.00 88.62 183 PHE A N 1
ATOM 1436 C CA . PHE A 1 183 ? 17.808 2.675 -21.670 1.00 88.62 183 PHE A CA 1
ATOM 1437 C C . PHE A 1 183 ? 17.968 3.449 -20.359 1.00 88.62 183 PHE A C 1
ATOM 1439 O O . PHE A 1 183 ? 17.223 3.188 -19.413 1.00 88.62 183 PHE A O 1
ATOM 1446 N N . ASP A 1 184 ? 18.868 4.435 -20.320 1.00 87.69 184 ASP A N 1
ATOM 1447 C CA . ASP A 1 184 ? 19.103 5.279 -19.143 1.00 87.69 184 ASP A CA 1
ATOM 1448 C C . ASP A 1 184 ? 17.810 5.975 -18.720 1.00 87.69 184 ASP A C 1
ATOM 1450 O O . ASP A 1 184 ? 17.430 5.945 -17.555 1.00 87.69 184 ASP A O 1
ATOM 1454 N N . ARG A 1 185 ? 17.039 6.481 -19.686 1.00 90.56 185 ARG A N 1
ATOM 1455 C CA . ARG A 1 185 ? 15.737 7.096 -19.424 1.00 90.56 185 ARG A CA 1
ATOM 1456 C C . ARG A 1 185 ? 14.710 6.137 -18.813 1.00 90.56 185 ARG A C 1
ATOM 1458 O O . ARG A 1 185 ? 13.952 6.551 -17.938 1.00 90.56 185 ARG A O 1
ATOM 1465 N N . LEU A 1 186 ? 14.638 4.885 -19.271 1.00 91.19 186 LEU A N 1
ATOM 1466 C CA . LEU A 1 186 ? 13.771 3.870 -18.658 1.00 91.19 186 LEU A CA 1
ATOM 1467 C C . LEU A 1 186 ? 14.236 3.545 -17.233 1.00 91.19 186 LEU A C 1
ATOM 1469 O O . LEU A 1 186 ? 13.409 3.443 -16.326 1.00 91.19 186 LEU A O 1
ATOM 1473 N N . ASN A 1 187 ? 15.545 3.384 -17.045 1.00 88.75 187 ASN A N 1
ATOM 1474 C CA . ASN A 1 187 ? 16.141 3.058 -15.758 1.00 88.75 187 ASN A CA 1
ATOM 1475 C C . ASN A 1 187 ? 15.937 4.181 -14.731 1.00 88.75 187 ASN A C 1
ATOM 1477 O O . ASN A 1 187 ? 15.497 3.910 -13.616 1.00 88.75 187 ASN A O 1
ATOM 1481 N N . ASP A 1 188 ? 16.174 5.431 -15.119 1.00 89.69 188 ASP A N 1
ATOM 1482 C CA . ASP A 1 188 ? 15.999 6.600 -14.259 1.00 89.69 188 ASP A CA 1
ATOM 1483 C C . ASP A 1 188 ? 14.521 6.818 -13.924 1.00 89.69 188 ASP A C 1
ATOM 1485 O O . ASP A 1 188 ? 14.173 7.035 -12.765 1.00 89.69 188 ASP A O 1
ATOM 1489 N N . ALA A 1 189 ? 13.616 6.667 -14.899 1.00 91.56 189 ALA A N 1
ATOM 1490 C CA . ALA A 1 189 ? 12.179 6.700 -14.636 1.00 91.56 189 ALA A CA 1
ATOM 1491 C C . ALA A 1 189 ? 11.762 5.617 -13.626 1.00 91.56 189 ALA A C 1
ATOM 1493 O O . ALA A 1 189 ? 11.060 5.905 -12.656 1.00 91.56 189 ALA A O 1
ATOM 1494 N N . ALA A 1 190 ? 12.210 4.373 -13.811 1.00 89.69 190 ALA A N 1
ATOM 1495 C CA . ALA A 1 190 ? 11.942 3.318 -12.841 1.00 89.69 190 ALA A CA 1
ATOM 1496 C C . ALA A 1 190 ? 12.510 3.693 -11.460 1.00 89.69 190 ALA A C 1
ATOM 1498 O O . ALA A 1 190 ? 11.804 3.570 -10.461 1.00 89.69 190 ALA A O 1
ATOM 1499 N N . ALA A 1 191 ? 13.736 4.215 -11.396 1.00 88.56 191 ALA A N 1
ATOM 1500 C CA . ALA A 1 191 ? 14.376 4.627 -10.152 1.00 88.56 191 ALA A CA 1
ATOM 1501 C C . ALA A 1 191 ? 13.585 5.709 -9.397 1.00 88.56 191 ALA A C 1
ATOM 1503 O O . ALA A 1 191 ? 13.450 5.590 -8.180 1.00 88.56 191 ALA A O 1
ATOM 1504 N N . GLU A 1 192 ? 13.008 6.698 -10.083 1.00 91.50 192 GLU A N 1
ATOM 1505 C CA . GLU A 1 192 ? 12.178 7.745 -9.462 1.00 91.50 192 GLU A CA 1
ATOM 1506 C C . GLU A 1 192 ? 10.927 7.165 -8.785 1.00 91.50 192 GLU A C 1
ATOM 1508 O O . GLU A 1 192 ? 10.651 7.434 -7.610 1.00 91.50 192 GLU A O 1
ATOM 1513 N N . LEU A 1 193 ? 10.202 6.281 -9.481 1.00 92.00 193 LEU A N 1
ATOM 1514 C CA . LEU A 1 193 ? 9.042 5.596 -8.903 1.00 92.00 193 LEU A C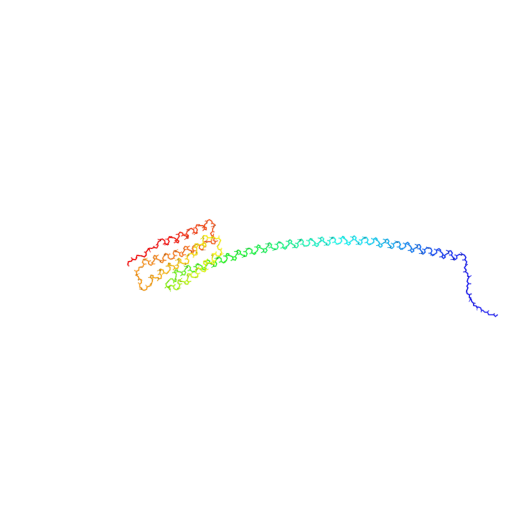A 1
ATOM 1515 C C . LEU A 1 193 ? 9.434 4.756 -7.683 1.00 92.00 193 LEU A C 1
ATOM 1517 O O . LEU A 1 193 ? 8.749 4.775 -6.656 1.00 92.00 193 LEU A O 1
ATOM 1521 N N . LEU A 1 194 ? 10.539 4.016 -7.789 1.00 89.94 194 LEU A N 1
ATOM 1522 C CA . LEU A 1 194 ? 11.035 3.165 -6.711 1.00 89.94 194 LEU A CA 1
ATOM 1523 C C . LEU A 1 194 ? 11.527 3.979 -5.517 1.00 89.94 194 LEU A C 1
ATOM 1525 O O . LEU A 1 194 ? 11.289 3.585 -4.374 1.00 89.94 194 LEU A O 1
ATOM 1529 N N . HIS A 1 195 ? 12.169 5.120 -5.761 1.00 88.50 195 HIS A N 1
ATOM 1530 C CA . HIS A 1 195 ? 12.609 6.031 -4.718 1.00 88.50 195 HIS A CA 1
ATOM 1531 C C . HIS A 1 195 ? 11.420 6.527 -3.895 1.00 88.50 195 HIS A C 1
ATOM 1533 O O . HIS A 1 195 ? 11.453 6.439 -2.663 1.00 88.50 195 HIS A O 1
ATOM 1539 N N . VAL A 1 196 ? 10.342 6.964 -4.553 1.00 91.75 196 VAL A N 1
ATOM 1540 C CA . VAL A 1 196 ? 9.118 7.384 -3.858 1.00 91.75 196 VAL A CA 1
ATOM 1541 C C . VAL A 1 196 ? 8.485 6.213 -3.114 1.00 91.75 196 VAL A C 1
ATOM 1543 O O . VAL A 1 196 ? 8.187 6.348 -1.928 1.00 91.75 196 VAL A O 1
ATOM 1546 N N . ALA A 1 197 ? 8.343 5.050 -3.755 1.00 90.75 197 ALA A N 1
ATOM 1547 C CA . ALA A 1 197 ? 7.743 3.870 -3.134 1.00 90.75 197 ALA A CA 1
ATOM 1548 C C . ALA A 1 197 ? 8.483 3.413 -1.870 1.00 90.75 197 ALA A C 1
ATOM 1550 O O . ALA A 1 197 ? 7.853 3.103 -0.860 1.00 90.75 197 ALA A O 1
ATOM 1551 N N . LEU A 1 198 ? 9.816 3.423 -1.888 1.00 89.38 198 LEU A N 1
ATOM 1552 C CA . LEU A 1 198 ? 10.638 3.027 -0.744 1.00 89.38 198 LEU A CA 1
ATOM 1553 C C . LEU A 1 198 ? 10.702 4.099 0.350 1.00 89.38 198 LEU A C 1
ATOM 1555 O O . LEU A 1 198 ? 10.776 3.759 1.530 1.00 89.38 198 LEU A O 1
ATOM 1559 N N . SER A 1 199 ? 10.662 5.380 -0.021 1.00 90.00 199 SER A N 1
ATOM 1560 C CA . SER A 1 199 ? 10.774 6.494 0.932 1.00 90.00 199 SER A CA 1
ATOM 1561 C C . SER A 1 199 ? 9.455 6.791 1.646 1.00 90.00 199 SER A C 1
ATOM 1563 O O . SER A 1 199 ? 9.457 7.240 2.797 1.00 90.00 199 SER A O 1
ATOM 1565 N N . TRP A 1 200 ? 8.325 6.516 0.989 1.00 90.56 200 TRP A N 1
ATOM 1566 C CA . TRP A 1 200 ? 6.985 6.876 1.446 1.00 90.56 200 TRP A CA 1
ATOM 1567 C C . TRP A 1 200 ? 6.617 6.406 2.866 1.00 90.56 200 TRP A C 1
ATOM 1569 O O . TRP A 1 200 ? 6.150 7.237 3.657 1.00 90.56 200 TRP A O 1
ATOM 1579 N N . PRO A 1 201 ? 6.854 5.135 3.260 1.00 89.75 201 PRO A N 1
ATOM 1580 C CA . PRO A 1 201 ? 6.432 4.644 4.575 1.00 89.75 201 PRO A CA 1
ATOM 1581 C C . PRO A 1 201 ? 7.120 5.365 5.740 1.00 89.75 201 PRO A C 1
ATOM 1583 O O . PRO A 1 201 ? 6.558 5.453 6.832 1.00 89.75 201 PRO A O 1
ATOM 1586 N N . SER A 1 202 ? 8.332 5.883 5.515 1.00 88.06 202 SER A N 1
ATOM 1587 C CA . SER A 1 202 ? 9.134 6.616 6.504 1.00 88.06 202 SER A CA 1
ATOM 1588 C C . SER A 1 202 ? 9.093 8.138 6.346 1.00 88.06 202 SER A C 1
ATOM 1590 O O . SER A 1 202 ? 9.586 8.844 7.224 1.00 88.06 202 SER A O 1
ATOM 1592 N N . ALA A 1 203 ? 8.535 8.655 5.250 1.00 89.69 203 ALA A N 1
ATOM 1593 C CA . ALA A 1 203 ? 8.518 10.082 4.960 1.00 89.69 203 ALA A CA 1
ATOM 1594 C C . ALA A 1 203 ? 7.631 10.853 5.948 1.00 89.69 203 ALA A C 1
ATOM 1596 O O . ALA A 1 203 ? 6.463 10.501 6.161 1.00 89.69 203 ALA A O 1
ATOM 1597 N N . ALA A 1 204 ? 8.181 11.938 6.501 1.00 88.50 204 ALA A N 1
ATOM 1598 C CA . ALA A 1 204 ? 7.428 12.917 7.277 1.00 88.50 204 ALA A CA 1
ATOM 1599 C C . ALA A 1 204 ? 6.337 13.580 6.408 1.00 88.50 204 ALA A C 1
ATOM 1601 O O . ALA A 1 204 ? 6.515 13.672 5.190 1.00 88.50 204 ALA A O 1
ATOM 1602 N N . PRO A 1 205 ? 5.217 14.049 6.991 1.00 86.94 205 PRO A N 1
ATOM 1603 C CA . PRO A 1 205 ? 4.117 14.648 6.234 1.00 86.94 205 PRO A CA 1
ATOM 1604 C C . PRO A 1 205 ? 4.544 15.783 5.297 1.00 86.94 205 PRO A C 1
ATOM 1606 O O . PRO A 1 205 ? 4.052 15.861 4.175 1.00 86.94 205 PRO A O 1
ATOM 1609 N N . GLU A 1 206 ? 5.483 16.626 5.726 1.00 85.38 206 GLU A N 1
ATOM 1610 C CA . GLU A 1 206 ? 6.003 17.747 4.939 1.00 85.38 206 GLU A CA 1
ATOM 1611 C C . GLU A 1 206 ? 6.762 17.250 3.700 1.00 85.38 206 GLU A C 1
ATOM 1613 O O . GLU A 1 206 ? 6.565 17.758 2.599 1.00 85.38 206 GLU A O 1
ATOM 1618 N N . TYR A 1 207 ? 7.552 16.187 3.866 1.00 89.69 207 TYR A N 1
ATOM 1619 C CA . TYR A 1 207 ? 8.357 15.588 2.802 1.00 89.69 207 TYR A CA 1
ATOM 1620 C C . TYR A 1 207 ? 7.520 14.784 1.794 1.00 89.69 207 TYR A C 1
ATOM 1622 O O . TYR A 1 207 ? 7.908 14.625 0.641 1.00 89.69 207 TYR A O 1
ATOM 1630 N N . ARG A 1 208 ? 6.332 14.299 2.181 1.00 91.75 208 ARG A N 1
ATOM 1631 C CA . ARG A 1 208 ? 5.437 13.556 1.272 1.00 91.75 208 ARG A CA 1
ATOM 1632 C C . ARG A 1 208 ? 4.958 14.403 0.097 1.00 91.75 208 ARG A C 1
ATOM 1634 O O . ARG A 1 208 ? 4.924 13.904 -1.022 1.00 91.75 208 ARG A O 1
ATOM 1641 N N . ASN A 1 209 ? 4.640 15.674 0.336 1.00 91.06 209 ASN A N 1
ATOM 1642 C CA . ASN A 1 2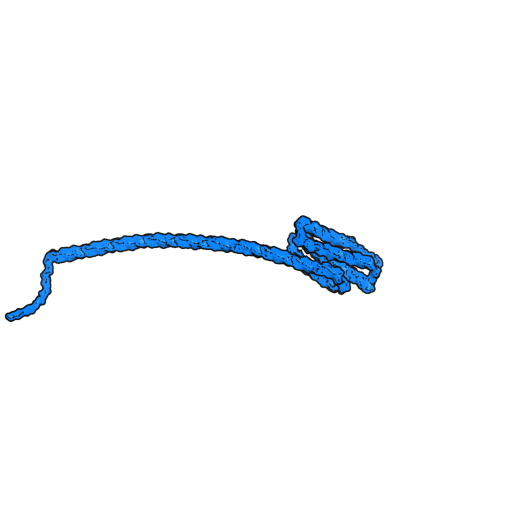09 ? 4.243 16.589 -0.736 1.00 91.06 209 ASN A CA 1
ATOM 1643 C C . ASN A 1 209 ? 5.403 16.853 -1.703 1.00 91.06 209 ASN A C 1
ATOM 1645 O O . ASN A 1 209 ? 5.193 16.916 -2.912 1.00 91.06 209 ASN A O 1
ATOM 1649 N N . GLU A 1 210 ? 6.624 16.967 -1.176 1.00 91.88 210 GLU A N 1
ATOM 1650 C CA . GLU A 1 210 ? 7.833 17.135 -1.985 1.00 91.88 210 GLU A CA 1
ATOM 1651 C C . GLU A 1 210 ? 8.099 15.902 -2.853 1.00 91.88 210 GLU A C 1
ATOM 1653 O O . GLU A 1 210 ? 8.350 16.051 -4.045 1.00 91.88 210 GLU A O 1
ATOM 1658 N N . LEU A 1 211 ? 7.957 14.692 -2.296 1.00 92.31 211 LEU A N 1
ATOM 1659 C CA . LEU A 1 211 ? 8.078 13.440 -3.052 1.00 92.31 211 LEU A CA 1
ATOM 1660 C C . LEU A 1 211 ? 7.059 13.357 -4.194 1.00 92.31 211 LEU A C 1
ATOM 1662 O O . LEU A 1 211 ? 7.417 12.981 -5.306 1.00 92.31 211 LEU A O 1
ATOM 1666 N N . VAL A 1 212 ? 5.800 13.732 -3.944 1.00 94.06 212 VAL A N 1
ATOM 1667 C CA . VAL A 1 212 ? 4.764 13.752 -4.990 1.00 94.06 212 VAL A CA 1
ATOM 1668 C C . VAL A 1 212 ? 5.102 14.777 -6.068 1.00 94.06 212 VAL A C 1
ATOM 1670 O O . VAL A 1 212 ? 5.048 14.454 -7.251 1.00 94.06 212 VAL A O 1
ATOM 1673 N N . ALA A 1 213 ? 5.479 15.997 -5.681 1.00 92.75 213 ALA A N 1
ATOM 1674 C CA . ALA A 1 213 ? 5.838 17.044 -6.631 1.00 92.75 213 ALA A CA 1
ATOM 1675 C C . ALA A 1 213 ? 7.053 16.651 -7.486 1.00 92.75 213 ALA A C 1
ATOM 1677 O O . ALA A 1 213 ? 7.040 16.873 -8.697 1.00 92.75 213 ALA A O 1
ATOM 1678 N N . ALA A 1 214 ? 8.068 16.033 -6.876 1.00 91.88 214 ALA A N 1
ATOM 1679 C CA . ALA A 1 214 ? 9.236 15.510 -7.574 1.00 91.88 214 ALA A CA 1
ATOM 1680 C C . ALA A 1 214 ? 8.848 14.412 -8.573 1.00 91.88 214 ALA A C 1
ATOM 1682 O O . ALA A 1 214 ? 9.275 14.466 -9.724 1.00 91.88 214 ALA A O 1
ATOM 1683 N N . LEU A 1 215 ? 7.975 13.480 -8.177 1.00 94.38 215 LEU A N 1
ATOM 1684 C CA . LEU A 1 215 ? 7.497 12.406 -9.048 1.00 94.38 215 LEU A CA 1
ATOM 1685 C C . LEU A 1 215 ? 6.734 12.951 -10.264 1.00 94.38 215 LEU A C 1
ATOM 1687 O O . LEU A 1 215 ? 7.022 12.581 -11.401 1.00 94.38 215 LEU A O 1
ATOM 1691 N N . VAL A 1 216 ? 5.811 13.890 -10.038 1.00 94.50 216 VAL A N 1
ATOM 1692 C CA . VAL A 1 216 ? 5.061 14.562 -11.112 1.00 94.50 216 VAL A CA 1
ATOM 1693 C C . VAL A 1 216 ? 6.014 15.293 -12.062 1.00 94.50 216 VAL A C 1
ATOM 1695 O O . VAL A 1 216 ? 5.904 15.153 -13.282 1.00 94.50 216 VAL A O 1
ATOM 1698 N N . ALA A 1 217 ? 6.963 16.058 -11.514 1.00 91.50 217 ALA A N 1
ATOM 1699 C CA . ALA A 1 217 ? 7.941 16.800 -12.302 1.00 91.50 217 ALA A CA 1
ATOM 1700 C C . ALA A 1 217 ? 8.842 15.864 -13.120 1.00 91.50 217 ALA A C 1
ATOM 1702 O O . ALA A 1 217 ? 9.109 16.153 -14.286 1.00 91.50 217 ALA A O 1
ATOM 1703 N N . ALA A 1 218 ? 9.258 14.730 -12.549 1.00 91.12 218 ALA A N 1
ATOM 1704 C CA . ALA A 1 218 ? 10.044 13.719 -13.245 1.00 91.12 218 ALA A CA 1
ATOM 1705 C C . ALA A 1 218 ? 9.279 13.158 -14.451 1.00 91.12 218 ALA A C 1
ATOM 1707 O O . ALA A 1 218 ? 9.784 13.210 -15.574 1.00 91.12 218 ALA A O 1
ATOM 1708 N N . ARG A 1 219 ? 8.029 12.705 -14.263 1.00 92.38 219 ARG A N 1
ATOM 1709 C CA . ARG A 1 219 ? 7.212 12.170 -15.368 1.00 92.38 219 ARG A CA 1
ATOM 1710 C C . ARG A 1 219 ? 7.011 13.200 -16.482 1.00 92.38 219 ARG A C 1
ATOM 1712 O O . ARG A 1 219 ? 7.242 12.889 -17.650 1.00 92.38 219 ARG A O 1
ATOM 1719 N N . GLN A 1 220 ? 6.647 14.434 -16.132 1.00 91.62 220 GLN A N 1
ATOM 1720 C CA . GLN A 1 220 ? 6.479 15.526 -17.101 1.00 91.62 220 GLN A CA 1
ATOM 1721 C C . GLN A 1 220 ? 7.788 15.872 -17.826 1.00 91.62 220 GLN A C 1
ATOM 1723 O O . GLN A 1 220 ? 7.787 16.125 -19.035 1.00 91.62 220 GLN A O 1
ATOM 1728 N N . GLY A 1 221 ? 8.913 15.864 -17.108 1.00 88.44 221 GLY A N 1
ATOM 1729 C CA . GLY A 1 221 ? 10.244 16.092 -17.669 1.00 88.44 221 GLY A CA 1
ATOM 1730 C C . GLY A 1 221 ? 10.593 15.059 -18.734 1.00 88.44 221 GLY A C 1
ATOM 1731 O O . GLY A 1 221 ? 11.064 15.411 -19.814 1.00 88.44 221 GLY A O 1
ATOM 1732 N N . TYR A 1 222 ? 10.266 13.791 -18.495 1.00 86.88 222 TYR A N 1
ATOM 1733 C CA . TYR A 1 222 ? 10.427 12.772 -19.519 1.00 86.88 222 TYR A CA 1
ATOM 1734 C C . TYR A 1 222 ? 9.454 12.980 -20.686 1.00 86.88 222 TYR A C 1
ATOM 1736 O O . TYR A 1 222 ? 9.898 13.022 -21.832 1.00 86.88 222 TYR A O 1
ATOM 1744 N N . GLU A 1 223 ? 8.151 13.138 -20.451 1.00 81.25 223 GLU A N 1
ATOM 1745 C CA . GLU A 1 223 ? 7.156 13.321 -21.527 1.00 81.25 223 GLU A CA 1
ATOM 1746 C C . GLU A 1 223 ? 7.528 14.464 -22.489 1.00 81.25 223 GLU A C 1
ATOM 1748 O O . GLU A 1 223 ? 7.464 14.292 -23.707 1.00 81.25 223 GLU A O 1
ATOM 1753 N N . THR A 1 224 ? 8.010 15.588 -21.956 1.00 74.62 224 THR A N 1
ATOM 1754 C CA . THR A 1 224 ? 8.445 16.755 -22.744 1.00 74.62 224 THR A CA 1
ATOM 1755 C C . THR A 1 224 ? 9.795 16.571 -23.440 1.00 74.62 224 THR A C 1
ATOM 1757 O O . THR A 1 224 ? 10.003 17.126 -24.516 1.00 74.62 224 THR A O 1
ATOM 1760 N N . ALA A 1 225 ? 10.699 15.761 -22.883 1.00 62.31 225 ALA A N 1
ATOM 1761 C CA . ALA A 1 225 ? 12.000 15.448 -23.476 1.00 62.31 225 ALA A CA 1
ATOM 1762 C C . ALA A 1 225 ? 11.950 14.324 -24.530 1.00 62.31 225 ALA A C 1
ATOM 1764 O O . ALA A 1 225 ? 12.993 13.829 -24.958 1.00 62.31 225 ALA A O 1
ATOM 1765 N N . SER A 1 226 ? 10.771 13.828 -24.929 1.00 52.25 226 SER A N 1
ATOM 1766 C CA . SER A 1 226 ? 10.688 12.898 -26.061 1.00 52.25 226 SER A CA 1
ATOM 1767 C C . SER A 1 226 ? 10.931 13.660 -27.368 1.00 52.25 226 SER A C 1
ATOM 1769 O O . SER A 1 226 ? 10.142 14.550 -27.678 1.00 52.25 226 SER A O 1
ATOM 1771 N N . PRO A 1 227 ? 11.965 13.323 -28.164 1.00 47.78 227 PRO A N 1
ATOM 1772 C CA . PRO A 1 227 ? 12.080 13.888 -29.499 1.00 47.78 227 PRO A CA 1
ATOM 1773 C C . PRO A 1 227 ? 10.853 13.442 -30.300 1.00 47.78 227 PRO A C 1
ATOM 1775 O O . PRO A 1 227 ? 10.499 12.256 -30.280 1.00 47.78 227 PRO A O 1
ATOM 1778 N N . GLU A 1 228 ? 10.183 14.389 -30.961 1.00 40.03 228 GLU A N 1
ATOM 1779 C CA . GLU A 1 228 ? 9.240 14.061 -32.028 1.00 40.03 228 GLU A CA 1
ATOM 1780 C C . GLU A 1 228 ? 9.945 13.093 -32.989 1.00 40.03 228 GLU A C 1
ATOM 1782 O O . GLU A 1 228 ? 11.112 13.324 -33.329 1.00 40.03 228 GLU A O 1
ATOM 1787 N N . PRO A 1 229 ? 9.296 12.000 -33.426 1.00 39.66 229 PRO A N 1
ATOM 1788 C CA . PRO A 1 229 ?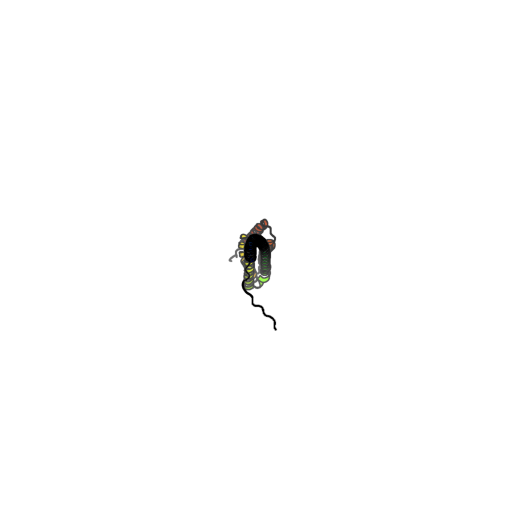 9.849 11.228 -34.519 1.00 39.66 229 PRO A CA 1
ATOM 1789 C C . PRO A 1 229 ? 9.967 12.176 -35.712 1.00 39.66 229 PRO A C 1
ATOM 1791 O O . PRO A 1 229 ? 8.967 12.729 -36.172 1.00 39.66 229 PRO A O 1
ATOM 1794 N N . ALA A 1 230 ? 11.192 12.389 -36.193 1.00 36.84 230 ALA A N 1
ATOM 1795 C CA . ALA A 1 230 ? 11.409 13.011 -37.484 1.00 36.84 230 ALA A CA 1
ATOM 1796 C C . ALA A 1 230 ? 10.756 12.096 -38.523 1.00 36.84 230 ALA A C 1
ATOM 1798 O O . ALA A 1 230 ? 11.307 11.067 -38.902 1.00 36.84 230 ALA A O 1
ATOM 1799 N N . ILE A 1 231 ? 9.531 12.436 -38.916 1.00 39.75 231 ILE A N 1
ATOM 1800 C CA . ILE A 1 231 ? 8.893 11.859 -40.088 1.00 39.75 231 ILE A CA 1
ATOM 1801 C C . ILE A 1 231 ? 9.710 12.370 -41.278 1.00 39.75 231 ILE A C 1
ATOM 1803 O O . ILE A 1 231 ? 9.597 13.542 -41.645 1.00 39.75 231 ILE A O 1
ATOM 1807 N N . ALA A 1 232 ? 10.558 11.506 -41.830 1.00 35.28 232 ALA A N 1
ATOM 1808 C CA . ALA A 1 232 ? 11.237 11.686 -43.108 1.00 35.28 232 ALA A CA 1
ATOM 1809 C C . ALA A 1 232 ? 11.116 10.394 -43.918 1.00 35.28 232 ALA A C 1
ATOM 1811 O O . ALA A 1 232 ? 11.427 9.321 -43.355 1.00 35.28 232 ALA A O 1
#

Foldseek 3Di:
DDDDDDDDDDDDDPPVVVVVVVVVVCVVVVVVVVVVVVVVVVVVVVVVVVVVVVVVVVVVVVVVVVVVVVVVVVVVVVVVVVVVVVVVVVVVVLLVLLVVLLVQLLVLLVCLLVCLLVALVSLVVSLVSNLVSLVSNLVSDPDDLLNVLSNCLSVLLSVLSNVLNVCVDPPHDPDPPVNVVSSVLSNVLSVLSSVLSVCVVVDDPVVNVVSSVSNVCSSVVVVVPDDDPPPD

Secondary structure (DSSP, 8-state):
-------------HHHHHHHHHHHHHHHHHHHHHHHHHHHHHHHHHHHHHHHHHHHHHHHHHHHHHHHHHHHHHHHHHHHHHHHHHHHHHHHHHHHHHHHHHHHHHHHHHHHHHHGGG-HHHHHHHHHHHHHHHHHHHHH---HHHHHHHTTHHHHHHHHHHHHHHHTSTTS---HHHHHHHHHHHHHHHHHHHHHHHHGGG--HHHHHHHHHHHHHHHHHHHHTPPPP---

pLDDT: mean 81.51, std 16.12, range [29.39, 95.06]

Organism: Paenarthrobacter ureafaciens (NCBI:txid37931)

Sequence (232 aa):
MDLIVCGEALWISCGTWVAMWNGSIEALVGAAVAAFAIVKTIRTQRNLFQIQLSQNYTATQLADHRRKVELNKQLEAQREDVALQLAVQAAEASRQREREAITALVSVGNAFVKQFEHGREAIEELVLQADAAVVRWRMELNHRDLAEEIWSWPHFLGTLALRLADMLKPDACEDPEGFLAAFDRLNDAAAELLHVALSWPSAAPEYRNELVAALVAARQGYETASPEPAIA

Radius of gyration: 53.35 Å; chains: 1; bounding box: 100×84×152 Å